Protein AF-A0A257VZT0-F1 (afdb_monomer)

Radius of gyration: 29.91 Å; Cα contacts (8 Å, |Δi|>4): 267; chains: 1; bounding box: 75×97×71 Å

Mean predicted aligned error: 13.18 Å

Foldseek 3Di:
DDDDDPPVVVVVVVVVVVVVVVVVVPPPDDDDDDDDDDDDDDDDPCDFAACVLQADLDDPPCLALVLCPLLDDVCNVLSVQLNVLSRCLSVPRDHLVSNVVSLVSNVVSLVVLVVLLPDPVCPVCNVSSCSNNQVSLLVSLLRVLRSCLLPDPLLVLLVVQLVVLLVQLVVLLVVQVVVLVPDVCSVVCCVQLLVVQLVVVVVVDCPDPSNLVSLCSSLVSLVCLVVDPDPVSSVVSPPPSNVSNNVSSVSSNVSSVLSPDDADSVQLSVLSSQLNVLVSVCVVPVDPVSVVSNVVSLCSNLSRTSNSSVSNVVSCCVRPVPPPDPPPCDPVNVCVVVVPPPPDDDDPPPPPPDDD

Solvent-accessible surface area (backbone atoms only — not comparable to full-atom values): 20416 Å² total; per-residue (Å²): 145,87,88,88,76,71,69,67,61,58,56,57,56,52,56,56,55,56,55,57,59,52,58,69,69,67,76,77,82,87,84,90,88,81,91,81,81,90,77,94,69,87,79,67,100,69,68,72,49,55,62,62,84,35,56,64,89,61,76,55,72,71,62,34,61,77,56,45,59,82,63,41,78,93,37,44,69,59,38,52,55,44,28,50,32,46,52,49,37,60,62,46,78,57,55,48,69,60,40,49,56,30,45,51,53,39,50,53,50,51,50,53,50,59,53,47,69,73,35,78,90,40,60,91,50,39,68,56,51,48,65,40,47,52,66,49,51,47,52,51,40,45,51,52,19,49,47,49,53,73,68,49,56,43,66,61,39,31,53,51,51,42,50,54,29,47,52,43,31,53,51,26,49,51,50,30,53,58,56,25,73,76,35,94,73,32,67,69,50,37,68,73,39,39,44,62,58,30,53,55,31,45,72,75,39,73,87,41,72,66,23,53,48,29,48,50,52,26,40,54,48,59,66,45,39,84,74,51,88,50,67,68,61,30,54,59,59,60,34,68,44,53,48,46,29,41,50,26,46,53,50,29,56,51,42,50,57,56,58,69,52,82,75,46,66,69,57,29,49,53,28,47,21,52,24,45,52,22,46,53,48,21,73,76,64,72,38,72,68,32,50,50,46,27,52,51,25,48,53,56,23,33,76,40,31,45,59,43,36,48,57,42,49,52,36,37,41,76,66,68,50,65,79,74,74,76,80,76,74,49,70,69,58,52,51,63,69,60,64,70,70,77,80,79,86,71,84,85,78,80,79,78,86,80,82,136

Sequence (356 aa):
MIECQADGAALQRKRLRRQKRWLKRLAISSVLLGLGMGGWAFGDANAPQGLKGILPAEVPATLTANAFEPLGETWKEWSATAAEAIAAFYKADGDVAAQKAALDKVKIKLGVLNTAIGDSQYSMILEELLAIRGPLARRVAVADAALTTLETDSAAARAAAVKASGDGVSAAFGALKTDLEGVPGGAAWLPYIYADELATAWSTSWDNDATIAALKATHGRLMTRDTLTDAEQKSFLSRPAFVSLSSAIEAYLTTLEMAKKPVDMAQTRAALTELVEALEAYEAYNSSLDSGKARAAMKKLSEVAPDSGAAIMQALNEHYFNLNLRLVASETFLNRLLGDCRVEQGQVCDFILGAQ

Structure (mmCIF, N/CA/C/O backbone):
data_AF-A0A257VZT0-F1
#
_entry.id   AF-A0A257VZT0-F1
#
loop_
_atom_site.group_PDB
_atom_site.id
_atom_site.type_symbol
_atom_site.label_atom_id
_atom_site.label_alt_id
_atom_site.label_comp_id
_atom_site.label_asym_id
_atom_site.label_entity_id
_atom_site.label_seq_id
_atom_site.pdbx_PDB_ins_code
_atom_site.Cartn_x
_atom_site.Cartn_y
_atom_site.Cartn_z
_atom_site.occupancy
_atom_site.B_iso_or_equiv
_atom_site.auth_seq_id
_atom_site.auth_comp_id
_atom_site.auth_asym_id
_atom_site.auth_atom_id
_atom_site.pdbx_PDB_model_num
ATOM 1 N N . MET A 1 1 ? 31.896 -46.908 -24.492 1.00 42.31 1 MET A N 1
ATOM 2 C CA . MET A 1 1 ? 30.789 -45.947 -24.674 1.00 42.31 1 MET A CA 1
ATOM 3 C C . MET A 1 1 ? 30.464 -45.325 -23.312 1.00 42.31 1 MET A C 1
ATOM 5 O O . MET A 1 1 ? 29.454 -45.655 -22.718 1.00 42.31 1 MET A O 1
ATOM 9 N N . ILE A 1 2 ? 31.379 -44.508 -22.775 1.00 42.62 2 ILE A N 1
ATOM 10 C CA . ILE A 1 2 ? 31.198 -43.685 -21.564 1.00 42.62 2 ILE A CA 1
ATOM 11 C C . ILE A 1 2 ? 32.104 -42.466 -21.761 1.00 42.62 2 ILE A C 1
ATOM 13 O O . ILE A 1 2 ? 33.283 -42.534 -21.450 1.00 42.62 2 ILE A O 1
ATOM 17 N N . GLU A 1 3 ? 31.580 -41.396 -22.355 1.00 41.34 3 GLU A N 1
ATOM 18 C CA . GLU A 1 3 ? 32.213 -40.069 -22.363 1.00 41.34 3 GLU A CA 1
ATOM 19 C C . GLU A 1 3 ? 31.198 -39.052 -22.903 1.00 41.34 3 GLU A C 1
ATOM 21 O O . GLU A 1 3 ? 31.085 -38.878 -24.109 1.00 41.34 3 GLU A O 1
ATOM 26 N N . CYS A 1 4 ? 30.382 -38.446 -22.025 1.00 43.25 4 CYS A N 1
ATOM 27 C CA . CYS A 1 4 ? 29.645 -37.206 -22.333 1.00 43.25 4 CYS A CA 1
ATOM 28 C C . CYS A 1 4 ? 29.006 -36.557 -21.081 1.00 43.25 4 CYS A C 1
ATOM 30 O O . CYS A 1 4 ? 27.813 -36.272 -21.057 1.00 43.25 4 CYS A O 1
ATOM 32 N N . GLN A 1 5 ? 29.769 -36.343 -20.001 1.00 45.22 5 GLN A N 1
ATOM 33 C CA . GLN A 1 5 ? 29.281 -35.600 -18.817 1.00 45.22 5 GLN A CA 1
ATOM 34 C C . GLN A 1 5 ? 30.251 -34.525 -18.285 1.00 45.22 5 GLN A C 1
ATOM 36 O O . GLN A 1 5 ? 29.987 -33.912 -17.253 1.00 45.22 5 GLN A O 1
ATOM 41 N N . ALA A 1 6 ? 31.353 -34.235 -18.985 1.00 46.34 6 ALA A N 1
ATOM 42 C CA . ALA A 1 6 ? 32.374 -33.308 -18.484 1.00 46.34 6 ALA A CA 1
ATOM 43 C C . ALA A 1 6 ? 32.091 -31.812 -18.768 1.00 46.34 6 ALA A C 1
ATOM 45 O O . ALA A 1 6 ? 32.576 -30.952 -18.030 1.00 46.34 6 ALA A O 1
ATOM 46 N N . ASP A 1 7 ? 31.265 -31.474 -19.766 1.00 47.03 7 ASP A N 1
ATOM 47 C CA . ASP A 1 7 ? 31.156 -30.083 -20.246 1.00 47.03 7 ASP A CA 1
ATOM 48 C C . ASP A 1 7 ? 30.185 -29.187 -19.455 1.00 47.03 7 ASP A C 1
ATOM 50 O O . ASP A 1 7 ? 30.351 -27.963 -19.414 1.00 47.03 7 ASP A O 1
ATOM 54 N N . GLY A 1 8 ? 29.230 -29.763 -18.716 1.00 43.59 8 GLY A N 1
ATOM 55 C CA . GLY A 1 8 ? 28.284 -28.989 -17.896 1.00 43.59 8 GLY A CA 1
ATOM 56 C C . GLY A 1 8 ? 28.938 -28.299 -16.688 1.00 43.59 8 GLY A C 1
ATOM 57 O O . GLY A 1 8 ? 28.601 -27.165 -16.331 1.00 43.59 8 GLY A O 1
ATOM 58 N N . ALA A 1 9 ? 29.946 -28.939 -16.088 1.00 47.75 9 ALA A N 1
ATOM 59 C CA . ALA A 1 9 ? 30.628 -28.418 -14.902 1.00 47.75 9 ALA A CA 1
ATOM 60 C C . ALA A 1 9 ? 31.557 -27.229 -15.219 1.00 47.75 9 ALA A C 1
ATOM 62 O O . ALA A 1 9 ? 31.795 -26.368 -14.363 1.00 47.75 9 ALA A O 1
ATOM 63 N N . ALA A 1 10 ? 32.072 -27.141 -16.449 1.00 47.06 10 ALA A N 1
ATOM 64 C CA . ALA A 1 10 ? 32.967 -26.066 -16.874 1.00 47.06 10 ALA A CA 1
ATOM 65 C C . ALA A 1 10 ? 32.223 -24.734 -17.100 1.00 47.06 10 ALA A C 1
ATOM 67 O O . ALA A 1 10 ? 32.754 -23.663 -16.778 1.00 47.06 10 ALA A O 1
ATOM 68 N N . LEU A 1 11 ? 30.975 -24.788 -17.577 1.00 50.59 11 LEU A N 1
ATOM 69 C CA . LEU A 1 11 ? 30.130 -23.608 -17.800 1.00 50.59 11 LEU A CA 1
ATOM 70 C C . LEU A 1 11 ? 29.620 -22.996 -16.484 1.00 50.59 11 LEU A C 1
ATOM 72 O O . LEU A 1 11 ? 29.689 -21.774 -16.309 1.00 50.59 11 LEU A O 1
ATOM 76 N N . GLN A 1 12 ? 29.233 -23.819 -15.502 1.00 49.12 12 GLN A N 1
ATOM 77 C CA . GLN A 1 12 ? 28.841 -23.321 -14.174 1.00 49.12 12 GLN A CA 1
ATOM 78 C C . GLN A 1 12 ? 30.002 -22.649 -13.420 1.00 49.12 12 GLN A C 1
ATOM 80 O O . GLN A 1 12 ? 29.821 -21.602 -12.790 1.00 49.12 12 GLN A O 1
ATOM 85 N N . ARG A 1 13 ? 31.233 -23.167 -13.550 1.00 51.88 13 ARG A N 1
ATOM 86 C CA . ARG A 1 13 ? 32.425 -22.556 -12.929 1.00 51.88 13 ARG A CA 1
ATOM 87 C C . ARG A 1 13 ? 32.782 -21.190 -13.531 1.00 51.88 13 ARG A C 1
ATOM 89 O O . ARG A 1 13 ? 33.331 -20.344 -12.820 1.00 51.88 13 ARG A O 1
ATOM 96 N N . LYS A 1 14 ? 32.458 -20.933 -14.806 1.00 51.00 14 LYS A N 1
ATOM 97 C CA . LYS A 1 14 ? 32.671 -19.618 -15.444 1.00 51.00 14 LYS A CA 1
ATOM 98 C C . LYS A 1 14 ? 31.660 -18.564 -14.965 1.00 51.00 14 LYS A C 1
ATOM 100 O O . LYS A 1 14 ? 32.080 -17.433 -14.706 1.00 51.00 14 LYS A O 1
ATOM 105 N N . ARG A 1 15 ? 30.384 -18.925 -14.747 1.00 53.31 15 ARG A N 1
ATOM 106 C CA . ARG A 1 15 ? 29.365 -18.015 -14.165 1.00 53.31 15 ARG A CA 1
ATOM 107 C C . ARG A 1 15 ? 29.731 -17.570 -12.740 1.00 53.31 15 ARG A C 1
ATOM 109 O O . ARG A 1 15 ? 29.746 -16.372 -12.462 1.00 53.31 15 ARG A O 1
ATOM 116 N N . LEU A 1 16 ? 30.176 -18.495 -11.885 1.00 52.75 16 LEU A N 1
ATOM 117 C CA . LEU A 1 16 ? 30.578 -18.188 -10.500 1.00 52.75 16 LEU A CA 1
ATOM 118 C C . LEU A 1 16 ? 31.829 -17.290 -10.399 1.00 52.75 16 LEU A C 1
ATOM 120 O O . LEU A 1 16 ? 31.968 -16.497 -9.465 1.00 52.75 16 LEU A O 1
ATOM 124 N N . ARG A 1 17 ? 32.747 -17.364 -11.374 1.00 48.72 17 ARG A N 1
ATOM 125 C CA . ARG A 1 17 ? 33.953 -16.514 -11.406 1.00 48.72 17 ARG A CA 1
ATOM 126 C C . ARG A 1 17 ? 33.675 -15.075 -11.862 1.00 48.72 17 ARG A C 1
ATOM 128 O O . ARG A 1 17 ? 34.417 -14.183 -11.450 1.00 48.72 17 ARG A O 1
ATOM 135 N N . ARG A 1 18 ? 32.620 -14.825 -12.654 1.00 52.28 18 ARG A N 1
ATOM 136 C CA . ARG A 1 18 ? 32.186 -13.459 -13.020 1.00 52.28 18 ARG A CA 1
ATOM 137 C C . ARG A 1 18 ? 31.487 -12.749 -11.851 1.00 52.28 18 ARG A C 1
ATOM 139 O O . ARG A 1 18 ? 31.841 -11.607 -11.575 1.00 52.28 18 ARG A O 1
ATOM 146 N N . GLN A 1 19 ? 30.633 -13.438 -11.086 1.00 53.50 19 GLN A N 1
ATOM 147 C CA . GLN A 1 19 ? 29.992 -12.872 -9.882 1.00 53.50 19 GLN A CA 1
ATOM 148 C C . GLN A 1 19 ? 30.999 -12.482 -8.783 1.00 53.50 19 GLN A C 1
ATOM 150 O O . GLN A 1 19 ? 30.898 -11.407 -8.194 1.00 53.50 19 GLN A O 1
ATOM 155 N N . LYS A 1 20 ? 32.049 -13.287 -8.556 1.00 46.00 20 LYS A N 1
ATOM 156 C CA . LYS A 1 20 ? 33.090 -12.967 -7.555 1.00 46.00 20 LYS A CA 1
ATOM 157 C C . LYS A 1 20 ? 33.968 -11.756 -7.899 1.00 46.00 20 LYS A C 1
ATOM 159 O O . LYS A 1 20 ? 34.573 -11.187 -6.993 1.00 46.00 20 LYS A O 1
ATOM 164 N N . ARG A 1 21 ? 34.066 -11.348 -9.172 1.00 48.53 21 ARG A N 1
ATOM 165 C CA . ARG A 1 21 ? 34.805 -10.126 -9.556 1.00 48.53 21 ARG A CA 1
ATOM 166 C C . ARG A 1 21 ? 33.992 -8.851 -9.308 1.00 48.53 21 ARG A C 1
ATOM 168 O O . ARG A 1 21 ? 34.598 -7.814 -9.064 1.00 48.53 21 ARG A O 1
ATOM 175 N N . TRP A 1 22 ? 32.662 -8.947 -9.297 1.00 48.38 22 TRP A N 1
ATOM 176 C CA . TRP A 1 22 ? 31.764 -7.839 -8.952 1.00 48.38 22 TRP A CA 1
ATOM 177 C C . TRP A 1 22 ? 31.730 -7.583 -7.434 1.00 48.38 22 TRP A C 1
ATOM 179 O O . TRP A 1 22 ? 31.870 -6.446 -6.995 1.00 48.38 22 TRP A O 1
ATOM 189 N N . LEU A 1 23 ? 31.736 -8.650 -6.623 1.00 45.88 23 LEU A N 1
ATOM 190 C CA . LEU A 1 23 ? 31.821 -8.575 -5.152 1.00 45.88 23 LEU A CA 1
ATOM 191 C C . LEU A 1 23 ? 33.086 -7.873 -4.620 1.00 45.88 23 LEU A C 1
ATOM 193 O O . LEU A 1 23 ? 33.062 -7.308 -3.534 1.00 45.88 23 LEU A O 1
ATOM 197 N N . LYS A 1 24 ? 34.192 -7.865 -5.377 1.00 40.03 24 LYS A N 1
ATOM 198 C CA . LYS A 1 24 ? 35.422 -7.152 -4.980 1.00 40.03 24 LYS A CA 1
ATOM 199 C C . LYS A 1 24 ? 35.424 -5.661 -5.333 1.00 40.03 24 LYS A C 1
ATOM 201 O O . LYS A 1 24 ? 36.319 -4.959 -4.879 1.00 40.03 24 LYS A O 1
ATOM 206 N N . ARG A 1 25 ? 34.466 -5.180 -6.133 1.00 43.53 25 ARG A N 1
ATOM 207 C CA . ARG A 1 25 ? 34.371 -3.762 -6.524 1.00 43.53 25 ARG A CA 1
ATOM 208 C C . ARG A 1 25 ? 33.306 -2.978 -5.752 1.00 43.53 25 ARG A C 1
ATOM 210 O O . ARG A 1 25 ? 33.386 -1.762 -5.741 1.00 43.53 25 ARG A O 1
ATOM 217 N N . LEU A 1 26 ? 32.395 -3.653 -5.045 1.00 44.84 26 LEU A N 1
ATOM 218 C CA . LEU A 1 26 ? 31.405 -3.010 -4.166 1.00 44.84 26 LEU A CA 1
ATOM 219 C C . LEU A 1 26 ? 31.765 -3.024 -2.670 1.00 44.84 26 LEU A C 1
ATOM 221 O O . LEU A 1 26 ? 31.130 -2.335 -1.887 1.00 44.84 26 LEU A O 1
ATOM 225 N N . ALA A 1 27 ? 32.802 -3.759 -2.256 1.00 37.44 27 ALA A N 1
ATOM 226 C CA . ALA A 1 27 ? 33.192 -3.867 -0.844 1.00 37.44 27 ALA A CA 1
ATOM 227 C C . ALA A 1 27 ? 34.200 -2.793 -0.366 1.00 37.44 27 ALA A C 1
ATOM 229 O O . ALA A 1 27 ? 34.752 -2.916 0.723 1.00 37.44 27 ALA A O 1
ATOM 230 N N . ILE A 1 28 ? 34.464 -1.748 -1.160 1.00 37.31 28 ILE A N 1
ATOM 231 C CA . ILE A 1 28 ? 35.349 -0.629 -0.790 1.00 37.31 28 ILE A CA 1
ATOM 232 C C . ILE A 1 28 ? 34.635 0.687 -1.120 1.00 37.31 28 ILE A C 1
ATOM 234 O O . ILE A 1 28 ? 35.004 1.351 -2.079 1.00 37.31 28 ILE A O 1
ATOM 238 N N . SER A 1 29 ? 33.565 1.026 -0.394 1.00 35.06 29 SER A N 1
ATOM 239 C CA . SER A 1 29 ? 32.994 2.391 -0.296 1.00 35.06 29 SER A CA 1
ATOM 240 C C . SER A 1 29 ? 31.915 2.461 0.795 1.00 35.06 29 SER A C 1
ATOM 242 O O . SER A 1 29 ? 30.801 2.908 0.557 1.00 35.06 29 SER A O 1
ATOM 244 N N . SER A 1 30 ? 32.199 1.971 2.003 1.00 38.69 30 SER A N 1
ATOM 245 C CA . SER A 1 30 ? 31.233 2.074 3.107 1.00 38.69 30 SER A CA 1
ATOM 246 C C . SER A 1 30 ? 31.899 2.044 4.480 1.00 38.69 30 SER A C 1
ATOM 248 O O . SER A 1 30 ? 31.605 1.162 5.277 1.00 38.69 30 SER A O 1
ATOM 250 N N . VAL A 1 31 ? 32.805 2.988 4.755 1.00 38.22 31 VAL A N 1
ATOM 251 C CA . VAL A 1 31 ? 33.215 3.374 6.119 1.00 38.22 31 VAL A CA 1
ATOM 252 C C . VAL A 1 31 ? 33.656 4.850 6.092 1.00 38.22 31 VAL A C 1
ATOM 254 O O . VAL A 1 31 ? 34.529 5.195 5.304 1.00 38.22 31 VAL A O 1
ATOM 257 N N . LEU A 1 32 ? 33.072 5.658 6.995 1.00 33.94 32 LEU A N 1
ATOM 258 C CA . LEU A 1 32 ? 33.336 7.073 7.354 1.00 33.94 32 LEU A CA 1
ATOM 259 C C . LEU A 1 32 ? 32.535 8.170 6.627 1.00 33.94 32 LEU A C 1
ATOM 261 O O . LEU A 1 32 ? 33.004 8.764 5.665 1.00 33.94 32 LEU A O 1
ATOM 265 N N . LEU A 1 33 ? 31.392 8.546 7.216 1.00 35.31 33 LEU A N 1
ATOM 266 C CA . LEU A 1 33 ? 31.230 9.857 7.870 1.00 35.31 33 LEU A CA 1
ATOM 267 C C . LEU A 1 33 ? 29.922 9.882 8.674 1.00 35.31 33 LEU A C 1
ATOM 269 O O . LEU A 1 33 ? 28.830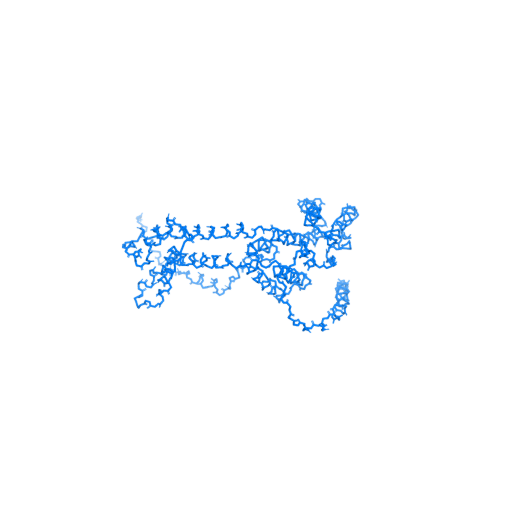 10.029 8.136 1.00 35.31 33 LEU A O 1
ATOM 273 N N . GLY A 1 34 ? 30.061 9.712 9.987 1.00 34.72 34 GLY A N 1
ATOM 274 C CA . GLY A 1 34 ? 29.071 10.156 10.959 1.00 34.72 34 GLY A CA 1
ATOM 275 C C . GLY A 1 34 ? 29.492 11.499 11.560 1.00 34.72 34 GLY A C 1
ATOM 276 O O . GLY A 1 34 ? 30.679 11.817 11.580 1.00 34.72 34 GLY A O 1
ATOM 277 N N . LEU A 1 35 ? 28.497 12.191 12.125 1.00 42.47 35 LEU A N 1
ATOM 278 C CA . LEU A 1 35 ? 28.571 13.338 13.043 1.00 42.47 35 LEU A CA 1
ATOM 279 C C . LEU A 1 35 ? 28.739 14.734 12.414 1.00 42.47 35 LEU A C 1
ATOM 281 O O . LEU A 1 35 ? 29.833 15.274 12.306 1.00 42.47 35 LEU A O 1
ATOM 285 N N . GLY A 1 36 ? 27.592 15.369 12.155 1.00 33.31 36 GLY A N 1
ATOM 286 C CA . GLY A 1 36 ? 27.420 16.821 12.167 1.00 33.31 36 GLY A CA 1
ATOM 287 C C . GLY A 1 36 ? 26.113 17.156 12.888 1.00 33.31 36 GLY A C 1
ATOM 288 O O . GLY A 1 36 ? 25.037 16.808 12.412 1.00 33.31 36 GLY A O 1
ATOM 289 N N . MET A 1 37 ? 26.218 17.745 14.078 1.00 43.09 37 MET A N 1
ATOM 290 C CA . MET A 1 37 ? 25.095 18.194 14.903 1.00 43.09 37 MET A CA 1
ATOM 291 C C . MET A 1 37 ? 24.385 19.413 14.294 1.00 43.09 37 MET A C 1
ATOM 293 O O . MET A 1 37 ? 25.038 20.274 13.719 1.00 43.09 37 MET A O 1
ATOM 297 N N . GLY A 1 38 ? 23.086 19.533 14.583 1.00 39.19 38 GLY A N 1
ATOM 298 C CA . GLY A 1 38 ? 22.469 20.786 15.030 1.00 39.19 38 GLY A CA 1
ATOM 299 C C . GLY A 1 38 ? 22.333 21.923 14.016 1.00 39.19 38 GLY A C 1
ATOM 300 O O . GLY A 1 38 ? 23.213 22.765 13.887 1.00 39.19 38 GLY A O 1
ATOM 301 N N . GLY A 1 39 ? 21.142 22.038 13.435 1.00 30.92 39 GLY A N 1
ATOM 302 C CA . GLY A 1 39 ? 20.676 23.252 12.777 1.00 30.92 39 GLY A CA 1
ATOM 303 C C . GLY A 1 39 ? 19.176 23.166 12.543 1.00 30.92 39 GLY A C 1
ATOM 304 O O . GLY A 1 39 ? 18.731 22.512 11.609 1.00 30.92 39 GLY A O 1
ATOM 305 N N . TRP A 1 40 ? 18.394 23.792 13.421 1.00 54.22 40 TRP A N 1
ATOM 306 C CA . TRP A 1 40 ? 16.990 24.084 13.161 1.00 54.22 40 TRP A CA 1
ATOM 307 C C . TRP A 1 40 ? 16.909 24.965 11.913 1.00 54.22 40 TRP A C 1
ATOM 309 O O . TRP A 1 40 ? 17.406 26.088 11.929 1.00 54.22 40 TRP A O 1
ATOM 319 N N . ALA A 1 41 ? 16.272 24.473 10.856 1.00 35.44 41 ALA A N 1
ATOM 320 C CA . ALA A 1 41 ? 15.823 25.294 9.742 1.00 35.44 41 ALA A CA 1
ATOM 321 C C . ALA A 1 41 ? 14.346 24.981 9.499 1.00 35.44 41 ALA A C 1
ATOM 323 O O . ALA A 1 41 ? 13.978 24.051 8.787 1.00 35.44 41 ALA A O 1
ATOM 324 N N . PHE A 1 42 ? 13.488 25.756 10.164 1.00 42.91 42 PHE A N 1
ATOM 325 C CA . PHE A 1 42 ? 12.137 25.982 9.678 1.00 42.91 42 PHE A CA 1
ATOM 326 C C . PHE A 1 42 ? 12.247 26.672 8.316 1.00 42.91 42 PHE A C 1
ATOM 328 O O . PHE A 1 42 ? 12.811 27.759 8.227 1.00 42.91 42 PHE A O 1
ATOM 335 N N . GLY A 1 43 ? 11.679 26.042 7.290 1.00 42.97 43 GLY A N 1
ATOM 336 C CA . GLY A 1 43 ? 11.486 26.625 5.968 1.00 42.97 43 GLY A CA 1
ATOM 337 C C . GLY A 1 43 ? 12.671 26.434 5.031 1.00 42.97 43 GLY A C 1
ATOM 338 O O . GLY A 1 43 ? 13.581 27.251 5.011 1.00 42.97 43 GLY A O 1
ATOM 339 N N . ASP A 1 44 ? 12.585 25.425 4.165 1.00 37.91 44 ASP A N 1
ATOM 340 C CA . ASP A 1 44 ? 13.262 25.501 2.877 1.00 37.91 44 ASP A CA 1
ATOM 341 C C . ASP A 1 44 ? 12.223 25.390 1.766 1.00 37.91 44 ASP A C 1
ATOM 343 O O . ASP A 1 44 ? 11.675 24.328 1.472 1.00 37.91 44 ASP A O 1
ATOM 347 N N . ALA A 1 45 ? 11.968 26.532 1.132 1.00 40.62 45 ALA A N 1
ATOM 348 C CA . ALA A 1 45 ? 11.159 26.683 -0.072 1.00 40.62 45 ALA A CA 1
ATOM 349 C C . ALA A 1 45 ? 11.790 26.006 -1.314 1.00 40.62 45 ALA A C 1
ATOM 351 O O . ALA A 1 45 ? 11.363 26.264 -2.432 1.00 40.62 45 ALA A O 1
ATOM 352 N N . ASN A 1 46 ? 12.797 25.143 -1.124 1.00 49.34 46 ASN A N 1
ATOM 353 C CA . ASN A 1 46 ? 13.576 24.477 -2.167 1.00 49.34 46 ASN A CA 1
ATOM 354 C C . ASN A 1 46 ? 13.828 22.988 -1.857 1.00 49.34 46 ASN A C 1
ATOM 356 O O . ASN A 1 46 ? 14.860 22.441 -2.251 1.00 49.34 46 ASN A O 1
ATOM 360 N N . ALA A 1 47 ? 12.917 22.302 -1.153 1.00 54.09 47 ALA A N 1
ATOM 361 C CA . ALA A 1 47 ? 12.982 20.841 -1.102 1.00 54.09 47 ALA A CA 1
ATOM 362 C C . ALA A 1 47 ? 12.999 20.298 -2.549 1.00 54.09 47 ALA A C 1
ATOM 364 O O . ALA A 1 47 ? 12.158 20.714 -3.353 1.00 54.09 47 ALA A O 1
ATOM 365 N N . PRO A 1 48 ? 13.955 19.420 -2.921 1.00 59.41 48 PRO A N 1
ATOM 366 C CA . PRO A 1 48 ? 14.052 18.922 -4.286 1.00 59.41 48 PRO A CA 1
ATOM 367 C C . PRO A 1 48 ? 12.717 18.301 -4.698 1.00 59.41 48 PRO A C 1
ATOM 369 O O . PRO A 1 48 ? 12.167 17.468 -3.980 1.00 59.41 48 PRO A O 1
ATOM 372 N N . GLN A 1 49 ? 12.173 18.740 -5.829 1.00 77.25 49 GLN A N 1
ATOM 373 C CA . GLN A 1 49 ? 10.886 18.256 -6.318 1.00 77.25 49 GLN A CA 1
ATOM 374 C C . GLN A 1 49 ? 11.036 16.841 -6.903 1.00 77.25 49 GLN A C 1
ATOM 376 O O . GLN A 1 49 ? 12.055 16.495 -7.507 1.00 77.25 49 GLN A O 1
ATOM 381 N N . GLY A 1 50 ? 10.030 15.993 -6.669 1.00 86.38 50 GLY A N 1
ATOM 382 C CA . GLY A 1 50 ? 9.951 14.648 -7.248 1.00 86.38 50 GLY A CA 1
ATOM 383 C C . GLY A 1 50 ? 11.017 13.653 -6.760 1.00 86.38 50 GLY A C 1
ATOM 384 O O . GLY A 1 50 ? 11.483 13.725 -5.628 1.00 86.38 50 GLY A O 1
ATOM 385 N N . LEU A 1 51 ? 11.418 12.697 -7.595 1.00 90.44 51 LEU A N 1
ATOM 386 C CA . LEU A 1 51 ? 12.261 11.542 -7.244 1.00 90.44 51 LEU A CA 1
ATOM 387 C C . LEU A 1 51 ? 13.766 11.830 -7.127 1.00 90.44 51 LEU A C 1
ATOM 389 O O . LEU A 1 51 ? 14.559 10.912 -6.895 1.00 90.44 51 LEU A O 1
ATOM 393 N N . LYS A 1 52 ? 14.193 13.088 -7.274 1.00 87.88 52 LYS A N 1
ATOM 394 C CA . LYS A 1 52 ? 15.615 13.443 -7.236 1.00 87.88 52 LYS A CA 1
ATOM 395 C C . LYS A 1 52 ? 16.237 13.112 -5.872 1.00 87.88 52 LYS A C 1
ATOM 397 O O . LYS A 1 52 ? 15.813 13.646 -4.849 1.00 87.88 52 LYS A O 1
ATOM 402 N N . GLY A 1 53 ? 17.254 12.250 -5.860 1.00 87.62 53 GLY A N 1
ATOM 403 C CA . GLY A 1 53 ? 17.897 11.767 -4.629 1.00 87.62 53 GLY A CA 1
ATOM 404 C C . GLY A 1 53 ? 17.118 10.676 -3.877 1.00 87.62 53 GLY A C 1
ATOM 405 O O . GLY A 1 53 ? 17.534 10.280 -2.793 1.00 87.62 53 GLY A O 1
ATOM 406 N N . ILE A 1 54 ? 16.000 10.198 -4.436 1.00 92.44 54 ILE A N 1
ATOM 407 C CA . ILE A 1 54 ? 15.273 9.016 -3.948 1.00 92.44 54 ILE A CA 1
ATOM 408 C C . ILE A 1 54 ? 15.669 7.787 -4.766 1.00 92.44 54 ILE A C 1
ATOM 410 O O . ILE A 1 54 ? 15.934 6.729 -4.204 1.00 92.44 54 ILE A O 1
ATOM 414 N N . LEU A 1 55 ? 15.729 7.923 -6.095 1.00 92.19 55 LEU A N 1
ATOM 415 C CA . LEU A 1 55 ? 16.200 6.847 -6.964 1.00 92.19 55 LEU A CA 1
ATOM 416 C C . LEU A 1 55 ? 17.733 6.730 -6.947 1.00 92.19 55 LEU A C 1
ATOM 418 O O . LEU A 1 55 ? 18.422 7.741 -6.776 1.00 92.19 55 LEU A O 1
ATOM 422 N N . PRO A 1 56 ? 18.280 5.523 -7.198 1.00 91.62 56 PRO A N 1
ATOM 423 C CA . PRO A 1 56 ? 19.706 5.341 -7.439 1.00 91.62 56 PRO A CA 1
ATOM 424 C C . PRO A 1 56 ? 20.208 6.244 -8.570 1.00 91.62 56 PRO A C 1
ATOM 426 O O . PRO A 1 56 ? 19.533 6.418 -9.582 1.00 91.62 56 PRO A O 1
ATOM 429 N N . ALA A 1 57 ? 21.426 6.772 -8.426 1.00 89.81 57 ALA A N 1
ATOM 430 C CA . ALA A 1 57 ? 22.037 7.642 -9.435 1.00 89.81 57 ALA A CA 1
ATOM 431 C C . ALA A 1 57 ? 22.339 6.921 -10.764 1.00 89.81 57 ALA A C 1
ATOM 433 O O . ALA A 1 57 ? 22.437 7.555 -11.814 1.00 89.81 57 ALA A O 1
ATOM 434 N N . GLU A 1 58 ? 22.499 5.598 -10.724 1.00 91.19 58 GLU A N 1
ATOM 435 C CA . GLU A 1 58 ? 22.776 4.768 -11.892 1.00 91.19 58 GLU A CA 1
ATOM 436 C C . GLU A 1 58 ? 21.603 3.836 -12.194 1.00 91.19 58 GLU A C 1
ATOM 438 O O . GLU A 1 58 ? 20.925 3.341 -11.293 1.00 91.19 58 GLU A O 1
ATOM 443 N N . VAL A 1 59 ? 21.401 3.549 -13.483 1.00 93.50 59 VAL A N 1
ATOM 444 C CA . VAL A 1 59 ? 20.430 2.541 -13.917 1.00 93.50 59 VAL A CA 1
ATOM 445 C C . VAL A 1 59 ? 20.887 1.167 -13.408 1.00 93.50 59 VAL A C 1
ATOM 447 O O . VAL A 1 59 ? 22.022 0.767 -13.694 1.00 93.50 59 VAL A O 1
ATOM 450 N N . PRO A 1 60 ? 20.028 0.406 -12.706 1.00 93.44 60 PRO A N 1
ATOM 451 C CA . PRO A 1 60 ? 20.357 -0.935 -12.239 1.00 93.44 60 PRO A CA 1
ATOM 452 C C . PRO A 1 60 ? 20.830 -1.837 -13.381 1.00 93.44 60 PRO A C 1
ATOM 454 O O . PRO A 1 60 ? 20.276 -1.806 -14.479 1.00 93.44 60 PRO A O 1
ATOM 457 N N . ALA A 1 61 ? 21.824 -2.692 -13.120 1.00 91.69 61 ALA A N 1
ATOM 458 C CA . ALA A 1 61 ? 22.451 -3.534 -14.146 1.00 91.69 61 ALA A CA 1
ATOM 459 C C . ALA A 1 61 ? 21.446 -4.400 -14.932 1.00 91.69 61 ALA A C 1
ATOM 461 O O . ALA A 1 61 ? 21.644 -4.643 -16.123 1.00 91.69 61 ALA A O 1
ATOM 462 N N . THR A 1 62 ? 20.353 -4.811 -14.282 1.00 91.75 62 THR A N 1
ATOM 463 C CA . THR A 1 62 ? 19.242 -5.586 -14.857 1.00 91.75 62 THR A CA 1
ATOM 464 C C . THR A 1 62 ? 18.400 -4.818 -15.879 1.00 91.75 62 THR A C 1
ATOM 466 O O . THR A 1 62 ? 17.613 -5.441 -16.580 1.00 91.75 62 THR A O 1
ATOM 469 N N . LEU A 1 63 ? 18.560 -3.496 -15.975 1.00 93.69 63 LEU A N 1
ATOM 470 C CA . LEU A 1 63 ? 17.811 -2.599 -16.862 1.00 93.69 63 LEU A CA 1
ATOM 471 C C . LEU A 1 63 ? 18.724 -1.752 -17.768 1.00 93.69 63 LEU A C 1
ATOM 473 O O . LEU A 1 63 ? 18.279 -0.785 -18.383 1.00 93.69 63 LEU A O 1
ATOM 477 N N . THR A 1 64 ? 20.011 -2.094 -17.851 1.00 93.69 64 THR A N 1
ATOM 478 C CA . THR A 1 64 ? 20.955 -1.453 -18.784 1.00 93.69 64 THR A CA 1
ATOM 479 C C . THR A 1 64 ? 20.788 -1.991 -20.203 1.00 93.69 64 THR A C 1
ATOM 481 O O . THR A 1 64 ? 20.246 -3.075 -20.383 1.00 93.69 64 THR A O 1
ATOM 484 N N . ALA A 1 65 ? 21.318 -1.289 -21.214 1.00 92.12 65 ALA A N 1
ATOM 485 C CA . ALA A 1 65 ? 21.295 -1.739 -22.615 1.00 92.12 65 ALA A CA 1
ATOM 486 C C . ALA A 1 65 ? 21.755 -3.205 -22.787 1.00 92.12 65 ALA A C 1
ATOM 488 O O . ALA A 1 65 ? 21.132 -3.972 -23.516 1.00 92.12 65 ALA A O 1
ATOM 489 N N . ASN A 1 66 ? 22.775 -3.622 -22.029 1.00 93.00 66 ASN A N 1
ATOM 490 C CA . ASN A 1 66 ? 23.314 -4.984 -22.063 1.00 93.00 66 ASN A CA 1
ATOM 491 C C . ASN A 1 66 ? 22.310 -6.047 -21.583 1.00 93.00 66 ASN A C 1
ATOM 493 O O . ASN A 1 66 ? 22.396 -7.202 -21.988 1.00 93.00 66 ASN A O 1
ATOM 497 N N . ALA A 1 67 ? 21.365 -5.682 -20.711 1.00 92.50 67 ALA A N 1
ATOM 498 C CA . ALA A 1 67 ? 20.336 -6.601 -20.233 1.00 92.50 67 ALA A CA 1
ATOM 499 C C . ALA A 1 67 ? 19.343 -6.992 -21.339 1.00 92.50 67 ALA A C 1
ATOM 501 O O . ALA A 1 67 ? 18.694 -8.027 -21.229 1.00 92.50 67 ALA A O 1
ATOM 502 N N . PHE A 1 68 ? 19.256 -6.196 -22.410 1.00 94.56 68 PHE A N 1
ATOM 503 C CA . PHE A 1 68 ? 18.346 -6.420 -23.531 1.00 94.56 68 PHE A CA 1
ATOM 504 C C . PHE A 1 68 ? 18.973 -7.193 -24.700 1.00 94.56 68 PHE A C 1
ATOM 506 O O . PHE A 1 68 ? 18.241 -7.648 -25.577 1.00 94.56 68 PHE A O 1
ATOM 513 N N . GLU A 1 69 ? 20.301 -7.371 -24.729 1.00 94.25 69 GLU A N 1
ATOM 514 C CA . GLU A 1 69 ? 21.002 -8.128 -25.784 1.00 94.25 69 GLU A CA 1
ATOM 515 C C . GLU A 1 69 ? 20.420 -9.537 -26.036 1.00 94.25 69 GLU A C 1
ATOM 517 O O . GLU A 1 69 ? 20.307 -9.918 -27.204 1.00 94.25 69 GLU A O 1
ATOM 522 N N . PRO A 1 70 ? 19.999 -10.309 -25.009 1.00 94.38 70 PRO A N 1
ATOM 523 C CA . PRO A 1 70 ? 19.443 -11.649 -25.212 1.00 94.38 70 PRO A CA 1
ATOM 524 C C . PRO A 1 70 ? 18.134 -11.702 -26.013 1.00 94.38 70 PRO A C 1
ATOM 526 O O . PRO A 1 70 ? 17.792 -12.768 -26.512 1.00 94.38 70 PRO A O 1
ATOM 529 N N . LEU A 1 71 ? 17.414 -10.583 -26.177 1.00 93.38 71 LEU A N 1
ATOM 530 C CA . LEU A 1 71 ? 16.153 -10.546 -26.936 1.00 93.38 71 LEU A CA 1
ATOM 531 C C . LEU A 1 71 ? 16.345 -10.730 -28.454 1.00 93.38 71 LEU A C 1
ATOM 533 O O . LEU A 1 71 ? 15.382 -10.989 -29.176 1.00 93.38 71 LEU A O 1
ATOM 537 N N . GLY A 1 72 ? 17.582 -10.611 -28.946 1.00 93.44 72 GLY A N 1
ATOM 538 C CA . GLY A 1 72 ? 17.928 -10.830 -30.350 1.00 93.44 72 GLY A CA 1
ATOM 539 C C . GLY A 1 72 ? 17.614 -9.651 -31.279 1.00 93.44 72 GLY A C 1
ATOM 540 O O . GLY A 1 72 ? 17.121 -8.599 -30.873 1.00 93.44 72 GLY A O 1
ATOM 541 N N . GLU A 1 73 ? 17.932 -9.824 -32.566 1.00 93.75 73 GLU A N 1
ATOM 542 C CA . GLU A 1 73 ? 17.884 -8.745 -33.569 1.00 93.75 73 GLU A CA 1
ATOM 543 C C . GLU A 1 73 ? 16.467 -8.196 -33.807 1.00 93.75 73 GLU A C 1
ATOM 545 O O . GLU A 1 73 ? 16.311 -6.991 -33.983 1.00 93.75 73 GLU A O 1
ATOM 550 N N . THR A 1 74 ? 15.424 -9.030 -33.726 1.00 94.56 74 THR A N 1
ATOM 551 C CA . THR A 1 74 ? 14.021 -8.597 -33.890 1.00 94.56 74 THR A CA 1
ATOM 552 C C . THR A 1 74 ? 13.603 -7.545 -32.859 1.00 94.56 74 THR A C 1
ATOM 554 O O . THR A 1 74 ? 12.752 -6.707 -33.138 1.00 94.56 74 THR A O 1
ATOM 557 N N . TRP A 1 75 ? 14.227 -7.553 -31.680 1.00 96.19 75 TRP A N 1
ATOM 558 C CA . TRP A 1 75 ? 13.925 -6.632 -30.585 1.00 96.19 75 TRP A CA 1
ATOM 559 C C . TRP A 1 75 ? 14.900 -5.462 -30.489 1.00 96.19 75 TRP A C 1
ATOM 561 O O . TRP A 1 75 ? 14.728 -4.600 -29.637 1.00 96.19 75 TRP A O 1
ATOM 571 N N . LYS A 1 76 ? 15.912 -5.384 -31.354 1.00 95.62 76 LYS A N 1
ATOM 572 C CA . LYS A 1 76 ? 17.032 -4.442 -31.223 1.00 95.62 76 LYS A CA 1
ATOM 573 C C . LYS A 1 76 ? 16.617 -2.974 -31.184 1.00 95.62 76 LYS A C 1
ATOM 575 O O . LYS A 1 76 ? 17.084 -2.233 -30.323 1.00 95.62 76 LYS A O 1
ATOM 580 N N . GLU A 1 77 ? 15.728 -2.558 -32.083 1.00 96.56 77 GLU A N 1
ATOM 581 C CA . GLU A 1 77 ? 15.223 -1.179 -32.121 1.00 96.56 77 GLU A CA 1
ATOM 582 C C . GLU A 1 77 ? 14.390 -0.854 -30.872 1.00 96.56 77 GLU A C 1
ATOM 584 O O . GLU A 1 77 ? 14.570 0.186 -30.227 1.00 96.56 77 GLU A O 1
ATOM 589 N N . TRP A 1 78 ? 13.515 -1.781 -30.471 1.00 97.00 78 TRP A N 1
ATOM 590 C CA . TRP A 1 78 ? 12.741 -1.632 -29.244 1.00 97.00 78 TRP A CA 1
ATOM 591 C C . TRP A 1 78 ? 13.658 -1.553 -28.015 1.00 97.00 78 TRP A C 1
ATOM 593 O O . TRP A 1 78 ? 13.486 -0.658 -27.192 1.00 97.00 78 TRP A O 1
ATOM 603 N N . SER A 1 79 ? 14.668 -2.418 -27.925 1.00 96.62 79 SER A N 1
ATOM 604 C CA . SER A 1 79 ? 15.633 -2.486 -26.825 1.00 96.62 79 SER A CA 1
ATOM 605 C C . SER A 1 79 ? 16.457 -1.210 -26.703 1.00 96.62 79 SER A C 1
ATOM 607 O O . SER A 1 79 ? 16.632 -0.702 -25.596 1.00 96.62 79 SER A O 1
ATOM 609 N N . ALA A 1 80 ? 16.916 -0.648 -27.826 1.00 96.50 80 ALA A N 1
ATOM 610 C CA . ALA A 1 80 ? 17.636 0.625 -27.841 1.00 96.50 80 ALA A CA 1
ATOM 611 C C . ALA A 1 80 ? 16.756 1.762 -27.300 1.00 96.50 80 ALA A C 1
ATOM 613 O O . ALA A 1 80 ? 17.128 2.445 -26.346 1.00 96.50 80 ALA A O 1
ATOM 614 N N . THR A 1 81 ? 15.539 1.899 -27.832 1.00 97.31 81 THR A N 1
ATOM 615 C CA . THR A 1 81 ? 14.607 2.953 -27.398 1.00 97.31 81 THR A CA 1
ATOM 616 C C . THR A 1 81 ? 14.082 2.746 -25.971 1.00 97.31 81 THR A C 1
ATOM 618 O O . THR A 1 81 ? 13.756 3.715 -25.286 1.00 97.31 81 THR A O 1
ATOM 621 N N . ALA A 1 82 ? 13.989 1.502 -25.492 1.00 96.94 82 ALA A N 1
ATOM 622 C CA . ALA A 1 82 ? 13.641 1.189 -24.109 1.00 96.94 82 ALA A CA 1
ATOM 623 C C . ALA A 1 82 ? 14.779 1.557 -23.148 1.00 96.94 82 ALA A C 1
ATOM 625 O O . ALA A 1 82 ? 14.528 2.218 -22.140 1.00 96.94 82 ALA A O 1
ATOM 626 N N . ALA A 1 83 ? 16.022 1.198 -23.477 1.00 96.06 83 ALA A N 1
ATOM 627 C CA . ALA A 1 83 ? 17.194 1.562 -22.686 1.00 96.06 83 ALA A CA 1
ATOM 628 C C . ALA A 1 83 ? 17.373 3.087 -22.604 1.00 96.06 83 ALA A C 1
ATOM 630 O O . ALA A 1 83 ? 17.661 3.613 -21.529 1.00 96.06 83 ALA A O 1
ATOM 631 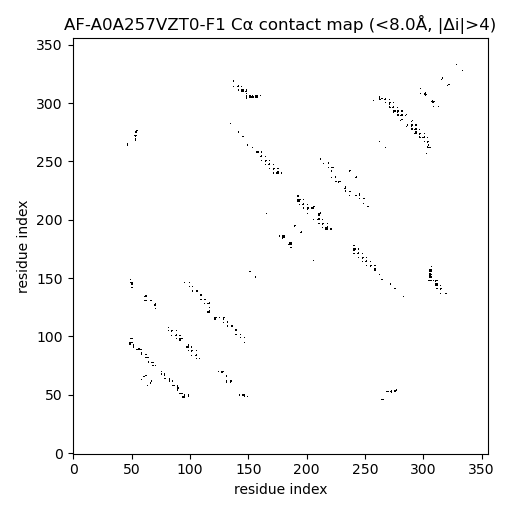N N . GLU A 1 84 ? 17.140 3.809 -23.704 1.00 96.12 84 GLU A N 1
ATOM 632 C CA . GLU A 1 84 ? 17.127 5.275 -23.718 1.00 96.12 84 GLU A CA 1
ATOM 633 C C . GLU A 1 84 ? 16.026 5.855 -22.826 1.00 96.12 84 GLU A C 1
ATOM 635 O O . GLU A 1 84 ? 16.299 6.762 -22.040 1.00 96.12 84 GLU A O 1
ATOM 640 N N . ALA A 1 85 ? 14.801 5.322 -22.895 1.00 96.81 85 ALA A N 1
ATOM 641 C CA . ALA A 1 85 ? 13.697 5.775 -22.050 1.00 96.81 85 ALA A CA 1
ATOM 642 C C . ALA A 1 85 ? 13.983 5.546 -20.556 1.00 96.81 85 ALA A C 1
ATOM 644 O O . ALA A 1 85 ? 13.749 6.440 -19.743 1.00 96.81 85 ALA A O 1
ATOM 645 N N . ILE A 1 86 ? 14.536 4.384 -20.196 1.00 96.50 86 ILE A N 1
ATOM 646 C CA . ILE A 1 86 ? 14.933 4.068 -18.818 1.00 96.50 86 ILE A CA 1
ATOM 647 C C . ILE A 1 86 ? 16.058 5.002 -18.368 1.00 96.50 86 ILE A C 1
ATOM 649 O O . ILE A 1 86 ? 15.965 5.607 -17.303 1.00 96.50 86 ILE A O 1
ATOM 653 N N . ALA A 1 87 ? 17.100 5.184 -19.181 1.00 94.56 87 ALA A N 1
ATOM 654 C CA . ALA A 1 87 ? 18.192 6.093 -18.852 1.00 94.56 87 ALA A CA 1
ATOM 655 C C . ALA A 1 87 ? 17.706 7.541 -18.691 1.00 94.56 87 ALA A C 1
ATOM 657 O O . ALA A 1 87 ? 18.153 8.232 -17.779 1.00 94.56 87 ALA A O 1
ATOM 658 N N . ALA A 1 88 ? 16.781 7.993 -19.542 1.00 93.06 88 ALA A N 1
ATOM 659 C CA . ALA A 1 88 ? 16.168 9.312 -19.437 1.00 93.06 88 ALA A CA 1
ATOM 660 C C . ALA A 1 88 ? 15.345 9.459 -18.152 1.00 93.06 88 ALA A C 1
ATOM 662 O O . ALA A 1 88 ? 15.418 10.505 -17.519 1.00 93.06 88 ALA A O 1
ATOM 663 N N . PHE A 1 89 ? 14.614 8.420 -17.739 1.00 94.25 89 PHE A N 1
ATOM 664 C CA . PHE A 1 89 ? 13.864 8.414 -16.484 1.00 94.25 89 PHE A CA 1
ATOM 665 C C . PHE A 1 89 ? 14.779 8.515 -15.253 1.00 94.25 89 PHE A C 1
ATOM 667 O O . PHE A 1 89 ? 14.558 9.371 -14.402 1.00 94.25 89 PHE A O 1
ATOM 674 N N . TYR A 1 90 ? 15.852 7.722 -15.182 1.00 92.00 90 TYR A N 1
ATOM 675 C CA . TYR A 1 90 ? 16.807 7.787 -14.062 1.00 92.00 90 TYR A CA 1
ATOM 676 C C . TYR A 1 90 ? 17.612 9.094 -14.026 1.00 92.00 90 TYR A C 1
ATOM 678 O O . TYR A 1 90 ? 18.028 9.536 -12.960 1.00 92.00 90 TYR A O 1
ATOM 686 N N . LYS A 1 91 ? 17.816 9.731 -15.184 1.00 89.75 91 LYS A N 1
ATOM 687 C CA . LYS A 1 91 ? 18.468 11.044 -15.307 1.00 89.75 91 LYS A CA 1
ATOM 688 C C . LYS A 1 91 ? 17.490 12.215 -15.261 1.00 89.75 91 LYS A C 1
ATOM 690 O O . LYS A 1 91 ? 17.919 13.345 -15.483 1.00 89.75 91 LYS A O 1
ATOM 695 N N . ALA A 1 92 ? 16.195 11.971 -15.054 1.00 85.50 92 ALA A N 1
ATOM 696 C CA . ALA A 1 92 ? 15.188 13.021 -15.062 1.00 85.50 92 ALA A CA 1
ATOM 697 C C 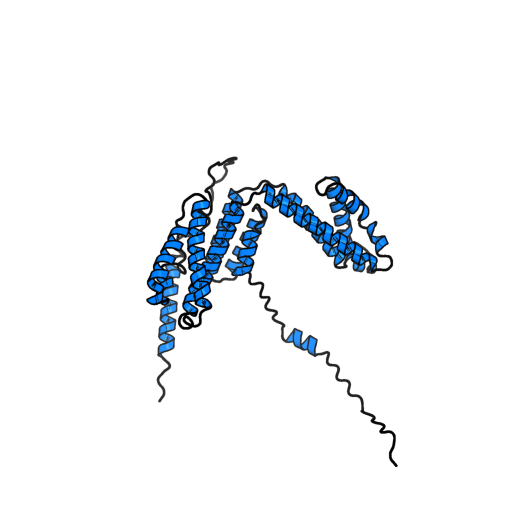. ALA A 1 92 ? 15.365 13.930 -13.835 1.00 85.50 92 ALA A C 1
ATOM 699 O O . ALA A 1 92 ? 14.740 13.761 -12.786 1.00 85.50 92 ALA A O 1
ATOM 700 N N . ASP A 1 93 ? 16.237 14.918 -13.992 1.00 70.06 93 ASP A N 1
ATOM 701 C CA . ASP A 1 93 ? 16.378 16.063 -13.112 1.00 70.06 93 ASP A CA 1
ATOM 702 C C . ASP A 1 93 ? 15.295 17.087 -13.469 1.00 70.06 93 ASP A C 1
ATOM 704 O O . ASP A 1 93 ? 15.256 17.582 -14.595 1.00 70.06 93 ASP A O 1
ATOM 708 N N . GLY A 1 94 ? 14.408 17.425 -12.532 1.00 67.38 94 GLY A N 1
ATOM 709 C CA . GLY A 1 94 ? 13.418 18.477 -12.769 1.00 67.38 94 GLY A CA 1
ATOM 710 C C . GLY A 1 94 ? 12.157 18.385 -11.918 1.00 67.38 94 GLY A C 1
ATOM 711 O O . GLY A 1 94 ? 12.110 17.660 -10.926 1.00 67.38 94 GLY A O 1
ATOM 712 N N . ASP A 1 95 ? 11.155 19.156 -12.345 1.00 78.88 95 ASP A N 1
ATOM 713 C CA . ASP A 1 95 ? 9.789 19.176 -11.819 1.00 78.88 95 ASP A CA 1
ATOM 714 C C . ASP A 1 95 ? 9.098 17.809 -12.003 1.00 78.88 95 ASP A C 1
ATOM 716 O O . ASP A 1 95 ? 9.394 17.046 -12.932 1.00 78.88 95 ASP A O 1
ATOM 720 N N . VAL A 1 96 ? 8.156 17.503 -11.116 1.00 87.12 96 VAL A N 1
ATOM 721 C CA . VAL A 1 96 ? 7.428 16.233 -11.038 1.00 87.12 96 VAL A CA 1
ATOM 722 C C . VAL A 1 96 ? 6.766 15.868 -12.369 1.00 87.12 96 VAL A C 1
ATOM 724 O O . VAL A 1 96 ? 6.787 14.704 -12.777 1.00 87.12 96 VAL A O 1
ATOM 727 N N . ALA A 1 97 ? 6.246 16.859 -13.097 1.00 88.50 97 ALA A N 1
ATOM 728 C CA . ALA A 1 97 ? 5.620 16.648 -14.400 1.00 88.50 97 ALA A CA 1
ATOM 729 C C . ALA A 1 97 ? 6.578 16.014 -15.427 1.00 88.50 97 ALA A C 1
ATOM 731 O O . ALA A 1 97 ? 6.188 15.112 -16.173 1.00 88.50 97 ALA A O 1
ATOM 732 N N . ALA A 1 98 ? 7.848 16.433 -15.443 1.00 89.94 98 ALA A N 1
ATOM 733 C CA . ALA A 1 98 ? 8.849 15.875 -16.351 1.00 89.94 98 ALA A CA 1
ATOM 734 C C . ALA A 1 98 ? 9.203 14.426 -15.980 1.00 89.94 98 ALA A C 1
ATOM 736 O O . ALA A 1 98 ? 9.350 13.577 -16.863 1.00 89.94 98 ALA A O 1
ATOM 737 N N . GLN A 1 99 ? 9.288 14.125 -14.682 1.00 92.12 99 GLN A N 1
ATOM 738 C CA . GLN A 1 99 ? 9.548 12.770 -14.192 1.00 92.12 99 GLN A CA 1
ATOM 739 C C . GLN A 1 99 ? 8.390 11.819 -14.494 1.00 92.12 99 GLN A C 1
ATOM 741 O O . GLN A 1 99 ? 8.637 10.699 -14.939 1.00 92.12 99 GLN A O 1
ATOM 746 N N . LYS A 1 100 ? 7.141 12.275 -14.351 1.00 93.06 100 LYS A N 1
ATOM 747 C CA . LYS A 1 100 ? 5.957 11.519 -14.782 1.00 93.06 100 LYS A CA 1
ATOM 748 C C . LYS A 1 100 ? 5.969 11.243 -16.277 1.00 93.06 100 LYS A C 1
ATOM 750 O O . LYS A 1 100 ? 5.836 10.095 -16.678 1.00 93.06 100 LYS A O 1
ATOM 755 N N . ALA A 1 101 ? 6.230 12.256 -17.103 1.00 93.12 101 ALA A N 1
ATOM 756 C CA . ALA A 1 101 ? 6.302 12.069 -18.550 1.00 93.12 101 ALA A CA 1
ATOM 757 C C . ALA A 1 101 ? 7.413 11.081 -18.960 1.00 93.12 101 ALA A C 1
ATOM 759 O O . ALA A 1 101 ? 7.251 10.311 -19.909 1.00 93.12 101 ALA A O 1
ATOM 760 N N . ALA A 1 102 ? 8.549 11.080 -18.254 1.00 94.88 102 ALA A N 1
ATOM 761 C CA . ALA A 1 102 ? 9.599 10.086 -18.459 1.00 94.88 102 ALA A CA 1
ATOM 762 C C . ALA A 1 102 ? 9.156 8.683 -18.008 1.00 94.88 102 ALA A C 1
ATOM 764 O O . ALA A 1 102 ? 9.366 7.713 -18.739 1.00 94.88 102 ALA A O 1
ATOM 765 N N . LEU A 1 103 ? 8.491 8.574 -16.856 1.00 95.75 103 LEU A N 1
ATOM 766 C CA . LEU A 1 103 ? 7.942 7.320 -16.341 1.00 95.75 103 LEU A CA 1
ATOM 767 C C . LEU A 1 103 ? 6.867 6.735 -17.270 1.00 95.75 103 LEU A C 1
ATOM 769 O O . LEU A 1 103 ? 6.870 5.532 -17.520 1.00 95.75 103 LEU A O 1
ATOM 773 N N . ASP A 1 104 ? 6.009 7.568 -17.856 1.00 96.44 104 ASP A N 1
ATOM 774 C CA . ASP A 1 104 ? 4.978 7.153 -18.810 1.00 96.44 104 ASP A CA 1
ATOM 775 C C . ASP A 1 104 ? 5.585 6.550 -20.079 1.00 96.44 104 ASP A C 1
ATOM 777 O O . ASP A 1 104 ? 5.112 5.526 -20.578 1.00 96.44 104 ASP A O 1
ATOM 781 N N . LYS A 1 105 ? 6.703 7.102 -20.570 1.00 97.00 105 LYS A N 1
ATOM 782 C CA . LYS A 1 105 ? 7.454 6.488 -21.678 1.00 97.00 105 LYS A CA 1
ATOM 783 C C . LYS A 1 105 ? 7.953 5.092 -21.310 1.00 97.00 105 LYS A C 1
ATOM 785 O O . LYS A 1 105 ? 7.871 4.182 -22.134 1.00 97.00 105 LYS A O 1
ATOM 790 N N . VAL A 1 106 ? 8.434 4.900 -20.081 1.00 97.69 106 VAL A N 1
ATOM 791 C CA . VAL A 1 106 ? 8.860 3.579 -19.591 1.00 97.69 106 VAL A CA 1
ATOM 792 C C . VAL A 1 106 ? 7.660 2.634 -19.442 1.00 97.69 106 VAL A C 1
ATOM 794 O O . VAL A 1 106 ? 7.745 1.480 -19.865 1.00 97.69 106 VAL A O 1
ATOM 797 N N . LYS A 1 107 ? 6.517 3.114 -18.936 1.00 98.00 107 LYS A N 1
ATOM 798 C CA . LYS A 1 107 ? 5.257 2.351 -18.849 1.00 98.00 107 LYS A CA 1
ATOM 799 C C . LYS A 1 107 ? 4.774 1.880 -20.223 1.00 98.00 107 LYS A C 1
ATOM 801 O O . LYS A 1 107 ? 4.375 0.725 -20.356 1.00 98.00 107 LYS A O 1
ATOM 806 N N . ILE A 1 108 ? 4.882 2.712 -21.262 1.00 97.81 108 ILE A N 1
ATOM 807 C CA . ILE A 1 108 ? 4.571 2.314 -22.647 1.00 97.81 108 ILE A CA 1
ATOM 808 C C . ILE A 1 108 ? 5.460 1.141 -23.082 1.00 97.81 108 ILE A C 1
ATOM 810 O O . ILE A 1 108 ? 4.960 0.151 -23.619 1.00 97.81 108 ILE A O 1
ATOM 814 N N . LYS A 1 109 ? 6.772 1.202 -22.816 1.00 97.69 109 LYS A N 1
ATOM 815 C CA . LYS A 1 109 ? 7.700 0.101 -23.140 1.00 97.69 109 LYS A CA 1
ATOM 816 C C . LYS A 1 109 ? 7.365 -1.170 -22.357 1.00 97.69 109 LYS A C 1
ATOM 818 O O . LYS A 1 109 ? 7.359 -2.254 -22.938 1.00 97.69 109 LYS A O 1
ATOM 823 N N . LEU A 1 110 ? 7.010 -1.040 -21.081 1.00 97.19 110 LEU A N 1
ATOM 824 C CA . LEU A 1 110 ? 6.532 -2.153 -20.262 1.00 97.19 110 LEU A CA 1
ATOM 825 C C . LEU A 1 110 ? 5.232 -2.769 -20.818 1.00 97.19 110 LEU A C 1
ATOM 827 O O . LEU A 1 110 ? 5.077 -3.988 -20.795 1.00 97.19 110 LEU A O 1
ATOM 831 N N . GLY A 1 111 ? 4.324 -1.959 -21.369 1.00 97.25 111 GLY A N 1
ATOM 832 C CA . GLY A 1 111 ? 3.105 -2.428 -22.037 1.00 97.25 111 GLY A CA 1
ATOM 833 C C . GLY A 1 111 ? 3.386 -3.308 -23.260 1.00 97.25 111 GLY A C 1
ATOM 834 O O . GLY A 1 111 ? 2.734 -4.340 -23.443 1.00 97.25 111 GLY A O 1
ATOM 835 N N . VAL A 1 112 ? 4.407 -2.962 -24.051 1.00 97.25 112 VAL A N 1
ATOM 836 C CA . VAL A 1 112 ? 4.865 -3.799 -25.175 1.00 97.25 112 VAL A CA 1
ATOM 837 C C . VAL A 1 112 ? 5.379 -5.153 -24.675 1.00 97.25 112 VAL A C 1
ATOM 839 O O . VAL A 1 112 ? 4.977 -6.181 -25.215 1.00 97.25 112 VAL A O 1
ATOM 842 N N . LEU A 1 113 ? 6.187 -5.178 -23.605 1.00 95.88 113 LEU A N 1
ATOM 843 C CA . LEU A 1 113 ? 6.640 -6.436 -22.989 1.00 95.88 113 LEU A CA 1
ATOM 844 C C . LEU A 1 113 ? 5.467 -7.291 -22.504 1.00 95.88 113 LEU A C 1
ATOM 846 O O . LEU A 1 113 ? 5.434 -8.488 -22.769 1.00 95.88 113 LEU A O 1
ATOM 850 N N . ASN A 1 114 ? 4.498 -6.686 -21.811 1.00 96.19 114 ASN A N 1
ATOM 851 C CA . ASN A 1 114 ? 3.324 -7.404 -21.312 1.00 96.19 114 ASN A CA 1
ATOM 852 C C . ASN A 1 114 ? 2.513 -8.031 -22.457 1.00 96.19 114 ASN A C 1
ATOM 854 O O . ASN A 1 114 ? 2.045 -9.157 -22.322 1.00 96.19 114 ASN A O 1
ATOM 858 N N . THR A 1 115 ? 2.386 -7.324 -23.583 1.00 96.81 115 THR A N 1
ATOM 859 C CA . THR A 1 115 ? 1.698 -7.840 -24.776 1.00 96.81 115 THR A CA 1
ATOM 860 C C . THR A 1 115 ? 2.467 -9.010 -25.387 1.00 96.81 115 THR A C 1
ATOM 862 O O . THR A 1 115 ? 1.882 -10.056 -25.647 1.00 96.81 115 THR A O 1
ATOM 865 N N . ALA A 1 116 ? 3.786 -8.874 -25.549 1.00 95.81 116 ALA A N 1
ATOM 866 C CA . ALA A 1 116 ? 4.625 -9.921 -26.128 1.00 95.81 116 ALA A CA 1
ATOM 867 C C . ALA A 1 116 ? 4.702 -11.190 -25.267 1.00 95.81 116 ALA A C 1
ATOM 869 O O . ALA A 1 116 ? 4.729 -12.289 -25.805 1.00 95.81 116 ALA A O 1
ATOM 870 N N . ILE A 1 117 ? 4.680 -11.061 -23.938 1.00 95.19 117 ILE A N 1
ATOM 871 C CA . ILE A 1 117 ? 4.637 -12.208 -23.013 1.00 95.19 117 ILE A CA 1
ATOM 872 C C . ILE A 1 117 ? 3.364 -13.049 -23.208 1.00 95.19 117 ILE A C 1
ATOM 874 O O . ILE A 1 117 ? 3.392 -14.259 -22.990 1.00 95.19 117 ILE A O 1
ATOM 878 N N . GLY A 1 118 ? 2.254 -12.424 -23.609 1.00 93.38 118 GLY A N 1
ATOM 879 C CA . GLY A 1 118 ? 0.997 -13.117 -23.898 1.00 93.38 118 GLY A CA 1
ATOM 880 C C . GLY A 1 118 ? 0.922 -13.737 -25.295 1.00 93.38 118 GLY A C 1
ATOM 881 O O . GLY A 1 118 ? -0.020 -14.477 -25.574 1.00 93.38 118 GLY A O 1
ATOM 882 N N . ASP A 1 119 ? 1.884 -13.450 -26.174 1.00 96.25 119 ASP A N 1
ATOM 883 C CA . ASP A 1 119 ? 1.863 -13.892 -27.564 1.00 96.25 119 ASP A CA 1
ATOM 884 C C . ASP A 1 119 ? 2.731 -15.144 -27.767 1.00 96.25 119 ASP A C 1
ATOM 886 O O . ASP A 1 119 ? 3.937 -15.173 -27.509 1.00 96.25 119 ASP A O 1
ATOM 890 N N . SER A 1 120 ? 2.096 -16.197 -28.286 1.00 95.06 120 SER A N 1
ATOM 891 C CA . SER A 1 120 ? 2.722 -17.484 -28.604 1.00 95.06 120 SER A CA 1
ATOM 892 C C . SER A 1 120 ? 3.939 -17.382 -29.535 1.00 95.06 120 SER A C 1
ATOM 894 O O . SER A 1 120 ? 4.837 -18.229 -29.453 1.00 95.06 120 SER A O 1
ATOM 896 N N . GLN A 1 121 ? 4.006 -16.346 -30.380 1.00 94.81 121 GLN A N 1
ATOM 897 C CA . GLN A 1 121 ? 5.119 -16.123 -31.306 1.00 94.81 121 GLN A CA 1
ATOM 898 C C . GLN A 1 121 ? 6.446 -15.856 -30.584 1.00 94.81 121 GLN A C 1
ATOM 900 O O . GLN A 1 121 ? 7.505 -16.196 -31.111 1.00 94.81 121 GLN A O 1
ATOM 905 N N . TYR A 1 122 ? 6.405 -15.318 -29.362 1.00 95.06 122 TYR A N 1
ATOM 906 C CA . TYR A 1 122 ? 7.597 -15.022 -28.562 1.00 95.06 122 TYR A CA 1
ATOM 907 C C . TYR A 1 122 ? 7.902 -16.089 -27.507 1.00 95.06 122 TYR A C 1
ATOM 909 O O . TYR A 1 122 ? 8.758 -15.879 -26.650 1.00 95.06 122 TYR A O 1
ATOM 917 N N . SER A 1 123 ? 7.260 -17.261 -27.579 1.00 93.44 123 SER A N 1
ATOM 918 C CA . SER A 1 123 ? 7.493 -18.373 -26.643 1.00 93.44 123 SER A CA 1
ATOM 919 C C . SER A 1 123 ? 8.968 -18.782 -26.531 1.00 93.44 123 SER A C 1
ATOM 921 O O . SER A 1 123 ? 9.413 -19.151 -25.447 1.00 93.44 123 SER A O 1
ATOM 923 N N . MET A 1 124 ? 9.743 -18.662 -27.616 1.00 95.38 124 MET A N 1
ATOM 924 C CA . MET A 1 124 ? 11.177 -18.986 -27.635 1.00 95.38 124 MET A CA 1
ATOM 925 C C . MET A 1 124 ? 12.056 -18.016 -26.832 1.00 95.38 124 MET A C 1
ATOM 927 O O . MET A 1 124 ? 13.151 -18.409 -26.448 1.00 95.38 124 MET A O 1
ATOM 931 N N . ILE A 1 125 ? 11.600 -16.780 -26.603 1.00 95.19 125 ILE A N 1
ATOM 932 C CA . ILE A 1 125 ? 12.330 -15.735 -25.855 1.00 95.19 125 ILE A CA 1
ATOM 933 C C . ILE A 1 125 ? 11.580 -15.303 -24.584 1.00 95.19 125 ILE A C 1
ATOM 935 O O . ILE A 1 125 ? 11.800 -14.221 -24.033 1.00 95.19 125 ILE A O 1
ATOM 939 N N . LEU A 1 126 ? 10.610 -16.112 -24.152 1.00 94.50 126 LEU A N 1
ATOM 940 C CA . LEU A 1 126 ? 9.709 -15.771 -23.057 1.00 94.50 126 LEU A CA 1
ATOM 941 C C . LEU A 1 126 ? 10.470 -15.564 -21.742 1.00 94.50 126 LEU A C 1
ATOM 943 O O . LEU A 1 126 ? 10.136 -14.665 -20.970 1.00 94.50 126 LEU A O 1
ATOM 947 N N . GLU A 1 127 ? 11.498 -16.374 -21.485 1.00 94.44 127 GLU A N 1
ATOM 948 C CA . GLU A 1 127 ? 12.314 -16.260 -20.274 1.00 94.44 127 GLU A CA 1
ATOM 949 C C . GLU A 1 127 ? 13.082 -14.934 -20.238 1.00 94.44 127 GLU A C 1
ATOM 951 O O . GLU A 1 127 ? 13.106 -14.261 -19.206 1.00 94.44 127 GLU A O 1
ATOM 956 N N . GLU A 1 128 ? 13.650 -14.516 -21.367 1.00 95.44 128 GLU A N 1
ATOM 957 C CA . GLU A 1 128 ? 14.364 -13.251 -21.523 1.00 95.44 128 GLU A CA 1
ATOM 958 C C . GLU A 1 128 ? 13.420 -12.053 -21.358 1.00 95.44 128 GLU A C 1
ATOM 960 O O . GLU A 1 128 ? 13.744 -11.099 -20.643 1.00 95.44 128 GLU A O 1
ATOM 965 N N . LEU A 1 129 ? 12.220 -12.122 -21.945 1.00 94.69 129 LEU A N 1
ATOM 966 C CA . LEU A 1 129 ? 11.183 -11.101 -21.768 1.00 94.69 129 LEU A CA 1
ATOM 967 C C . LEU A 1 129 ? 10.769 -10.975 -20.294 1.00 94.69 129 LEU A C 1
ATOM 969 O O . LEU A 1 129 ? 10.680 -9.863 -19.765 1.00 94.69 129 LEU A O 1
ATOM 973 N N . LEU A 1 130 ? 10.560 -12.097 -19.599 1.00 93.62 130 LEU A N 1
ATOM 974 C CA . LEU A 1 130 ? 10.205 -12.114 -18.177 1.00 93.62 130 LEU A CA 1
ATOM 975 C C . LEU A 1 130 ? 11.339 -11.601 -17.279 1.00 93.62 130 LEU A C 1
ATOM 977 O O . LEU A 1 130 ? 11.067 -10.883 -16.308 1.00 93.62 130 LEU A O 1
ATOM 981 N N . ALA A 1 131 ? 12.593 -11.922 -17.613 1.00 93.38 131 ALA A N 1
ATOM 982 C CA . ALA A 1 131 ? 13.777 -11.481 -16.878 1.00 93.38 131 ALA A CA 1
ATOM 983 C C . ALA A 1 131 ? 13.925 -9.952 -16.857 1.00 93.38 131 ALA A C 1
ATOM 985 O O . ALA A 1 131 ? 14.432 -9.404 -15.879 1.00 93.38 131 ALA A O 1
ATOM 986 N N . ILE A 1 132 ? 13.440 -9.266 -17.894 1.00 95.31 132 ILE A N 1
ATOM 987 C CA . ILE A 1 132 ? 13.427 -7.800 -17.991 1.00 95.31 132 ILE A CA 1
ATOM 988 C C . ILE A 1 132 ? 12.134 -7.229 -17.397 1.00 95.31 132 ILE A C 1
ATOM 990 O O . ILE A 1 132 ? 12.166 -6.290 -16.596 1.00 95.31 132 ILE A O 1
ATOM 994 N N . ARG A 1 133 ? 10.981 -7.813 -17.753 1.00 95.25 133 ARG A N 1
ATOM 995 C CA . ARG A 1 133 ? 9.654 -7.321 -17.358 1.00 95.25 133 ARG A CA 1
ATOM 996 C C . ARG A 1 133 ? 9.480 -7.269 -15.848 1.00 95.25 133 ARG A C 1
ATOM 998 O O . ARG A 1 133 ? 8.949 -6.285 -15.346 1.00 95.25 133 ARG A O 1
ATOM 1005 N N . GLY A 1 134 ? 9.920 -8.299 -15.123 1.00 93.44 134 GLY A N 1
ATOM 1006 C CA . GLY A 1 134 ? 9.800 -8.353 -13.665 1.00 93.44 134 GLY A CA 1
ATOM 1007 C C . GLY A 1 134 ? 10.482 -7.159 -12.982 1.00 93.44 134 GLY A C 1
ATOM 1008 O O . GLY A 1 134 ? 9.785 -6.325 -12.409 1.00 93.44 134 GLY A O 1
ATOM 1009 N N . PRO A 1 135 ? 11.819 -7.036 -13.059 1.00 94.38 135 PRO A N 1
ATOM 1010 C CA . PRO A 1 135 ? 12.563 -5.921 -12.471 1.00 94.38 135 PRO A CA 1
ATOM 1011 C C . PRO A 1 135 ? 12.075 -4.534 -12.907 1.00 94.38 135 PRO A C 1
ATOM 1013 O O . PRO A 1 135 ? 12.069 -3.620 -12.078 1.00 94.38 135 PRO A O 1
ATOM 1016 N N . LEU A 1 136 ? 11.668 -4.378 -14.174 1.00 96.19 136 LEU A N 1
ATOM 1017 C CA . LEU A 1 136 ? 11.162 -3.112 -14.706 1.00 96.19 136 LEU A CA 1
ATOM 1018 C C . LEU A 1 136 ? 9.805 -2.742 -14.101 1.00 96.19 136 LEU A C 1
ATOM 1020 O O . LEU A 1 136 ? 9.649 -1.626 -13.613 1.00 96.19 136 LEU A O 1
ATOM 1024 N N . ALA A 1 137 ? 8.847 -3.675 -14.085 1.00 96.19 137 ALA A N 1
ATOM 1025 C CA . ALA A 1 137 ? 7.511 -3.444 -13.537 1.00 96.19 137 ALA A CA 1
ATOM 1026 C C . ALA A 1 137 ? 7.567 -2.998 -12.075 1.00 96.19 137 ALA A C 1
ATOM 1028 O O . ALA A 1 137 ? 6.955 -1.996 -11.714 1.00 96.19 137 ALA A O 1
ATOM 1029 N N . ARG A 1 138 ? 8.375 -3.685 -11.257 1.00 95.50 138 ARG A N 1
ATOM 1030 C CA . ARG A 1 138 ? 8.499 -3.371 -9.828 1.00 95.50 138 ARG A CA 1
ATOM 1031 C C . ARG A 1 138 ? 9.037 -1.961 -9.586 1.00 95.50 138 ARG A C 1
ATOM 1033 O O . ARG A 1 138 ? 8.474 -1.221 -8.788 1.00 95.50 138 ARG A O 1
ATOM 1040 N N . ARG A 1 139 ? 10.089 -1.564 -10.310 1.00 95.94 139 ARG A N 1
ATOM 1041 C CA . ARG A 1 139 ? 10.697 -0.227 -10.185 1.00 95.94 139 ARG A CA 1
ATOM 1042 C C . ARG A 1 139 ? 9.782 0.878 -10.693 1.00 95.94 139 ARG A C 1
ATOM 1044 O O . ARG A 1 139 ? 9.688 1.919 -10.053 1.00 95.94 139 ARG A O 1
ATOM 1051 N N . VAL A 1 140 ? 9.082 0.638 -11.802 1.00 96.50 140 VAL A N 1
ATOM 1052 C CA . VAL A 1 140 ? 8.082 1.571 -12.336 1.00 96.50 140 VAL A CA 1
ATOM 1053 C C . VAL A 1 140 ? 6.957 1.787 -11.327 1.00 96.50 140 VAL A C 1
ATOM 1055 O O . VAL A 1 140 ? 6.618 2.933 -11.055 1.00 96.50 140 VAL A O 1
ATOM 1058 N N . ALA A 1 141 ? 6.422 0.718 -10.733 1.00 96.44 141 ALA A N 1
ATOM 1059 C CA . ALA A 1 141 ? 5.350 0.814 -9.745 1.00 96.44 141 ALA A CA 1
ATOM 1060 C C . ALA A 1 141 ? 5.788 1.552 -8.471 1.00 96.44 141 ALA A C 1
ATOM 1062 O O . ALA A 1 141 ? 5.072 2.427 -7.991 1.00 96.44 141 ALA A O 1
ATOM 1063 N N . VAL A 1 142 ? 6.983 1.253 -7.946 1.00 96.62 142 VAL A N 1
ATOM 1064 C CA . VAL A 1 142 ? 7.529 1.946 -6.766 1.00 96.62 142 VAL A CA 1
ATOM 1065 C C . VAL A 1 142 ? 7.772 3.429 -7.056 1.00 96.62 142 VAL A C 1
ATOM 1067 O O . VAL A 1 142 ? 7.428 4.272 -6.232 1.00 96.62 142 VAL A O 1
ATOM 1070 N N . ALA A 1 143 ? 8.324 3.766 -8.223 1.00 95.69 143 ALA A N 1
ATOM 1071 C CA . ALA A 1 143 ? 8.542 5.154 -8.621 1.00 95.69 143 ALA A CA 1
ATOM 1072 C C . ALA A 1 143 ? 7.233 5.937 -8.792 1.00 95.69 143 ALA A C 1
ATOM 1074 O O . ALA A 1 143 ? 7.139 7.081 -8.349 1.00 95.69 143 ALA A O 1
ATOM 1075 N N . ASP A 1 144 ? 6.226 5.322 -9.413 1.00 95.94 144 ASP A N 1
ATOM 1076 C CA . ASP A 1 144 ? 4.903 5.921 -9.606 1.00 95.94 144 ASP A CA 1
ATOM 1077 C C . ASP A 1 144 ? 4.210 6.192 -8.270 1.00 95.94 144 ASP A C 1
ATOM 1079 O O . ASP A 1 144 ? 3.697 7.286 -8.023 1.00 95.94 144 ASP A O 1
ATOM 1083 N N . ALA A 1 145 ? 4.263 5.209 -7.371 1.00 96.06 145 ALA A N 1
ATOM 1084 C CA . ALA A 1 145 ? 3.721 5.328 -6.030 1.00 96.06 145 ALA A CA 1
ATOM 1085 C C . ALA A 1 145 ? 4.462 6.397 -5.214 1.00 96.06 145 ALA A C 1
ATOM 1087 O O . ALA A 1 145 ? 3.820 7.202 -4.548 1.00 96.06 145 ALA A O 1
ATOM 1088 N N . ALA A 1 146 ? 5.792 6.474 -5.316 1.00 94.75 146 ALA A N 1
ATOM 1089 C CA . ALA A 1 146 ? 6.578 7.513 -4.654 1.00 94.75 146 ALA A CA 1
ATOM 1090 C C . ALA A 1 146 ? 6.244 8.920 -5.164 1.00 94.75 146 ALA A C 1
ATOM 1092 O O . ALA A 1 146 ? 6.091 9.832 -4.353 1.00 94.75 146 ALA A O 1
ATOM 1093 N N . LEU A 1 147 ? 6.074 9.108 -6.477 1.00 93.56 147 LEU A N 1
ATOM 1094 C CA . LEU A 1 147 ? 5.604 10.384 -7.028 1.00 93.56 147 LEU A CA 1
ATOM 1095 C C . LEU A 1 147 ? 4.205 10.738 -6.521 1.00 93.56 147 LEU A C 1
ATOM 1097 O O . LEU A 1 147 ? 3.988 11.863 -6.080 1.00 93.56 147 LEU A O 1
ATOM 1101 N N . THR A 1 148 ? 3.298 9.761 -6.507 1.00 93.12 148 THR A N 1
ATOM 1102 C CA . THR A 1 148 ? 1.931 9.935 -6.002 1.00 93.12 148 THR A CA 1
ATOM 1103 C C . THR A 1 148 ? 1.931 10.359 -4.532 1.00 93.12 148 THR A C 1
ATOM 1105 O O . THR A 1 148 ? 1.279 11.338 -4.173 1.00 93.12 148 THR A O 1
ATOM 1108 N N . THR A 1 149 ? 2.707 9.688 -3.676 1.00 91.81 149 THR A N 1
ATOM 1109 C CA . THR A 1 149 ? 2.847 10.045 -2.255 1.00 91.81 149 THR A CA 1
ATOM 1110 C C . THR A 1 149 ? 3.431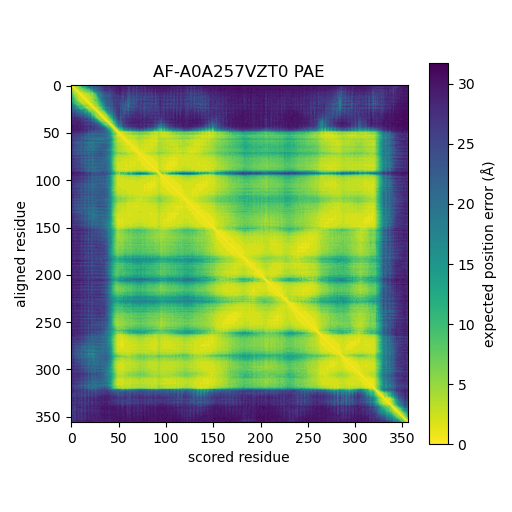 11.451 -2.073 1.00 91.81 149 THR A C 1
ATOM 1112 O O . THR A 1 149 ? 3.000 12.176 -1.180 1.00 91.81 149 THR A O 1
ATOM 1115 N N . LEU A 1 150 ? 4.379 11.871 -2.918 1.00 90.31 150 LEU A N 1
ATOM 1116 C CA . LEU A 1 150 ? 4.995 13.202 -2.833 1.00 90.31 150 LEU A CA 1
ATOM 1117 C C . LEU A 1 150 ? 4.075 14.348 -3.281 1.00 90.31 150 LEU A C 1
ATOM 1119 O O . LEU A 1 150 ? 4.236 15.464 -2.795 1.00 90.31 150 LEU A O 1
ATOM 1123 N N . GLU A 1 151 ? 3.145 14.096 -4.201 1.00 90.31 151 GLU A N 1
ATOM 1124 C CA . GLU A 1 151 ? 2.165 15.089 -4.674 1.00 90.31 151 GLU A CA 1
ATOM 1125 C C . GLU A 1 151 ? 0.848 15.064 -3.901 1.00 90.31 151 GLU A C 1
ATOM 1127 O O . GLU A 1 151 ? -0.001 15.935 -4.096 1.00 90.31 151 GLU A O 1
ATOM 1132 N N . THR A 1 152 ? 0.646 14.048 -3.064 1.00 88.94 152 THR A N 1
ATOM 1133 C CA . THR A 1 152 ? -0.581 13.897 -2.290 1.00 88.94 152 THR A CA 1
ATOM 1134 C C . THR A 1 152 ? -0.806 15.140 -1.434 1.00 88.94 152 THR A C 1
ATOM 1136 O O . THR A 1 152 ? 0.028 15.503 -0.601 1.00 88.94 152 THR A O 1
ATOM 1139 N N . ASP A 1 153 ? -1.973 15.767 -1.597 1.00 86.38 153 ASP A N 1
ATOM 1140 C CA . ASP A 1 153 ? -2.422 16.811 -0.685 1.00 86.38 153 ASP A CA 1
ATOM 1141 C C . ASP A 1 153 ? -2.616 16.199 0.706 1.00 86.38 153 ASP A C 1
ATOM 1143 O O . ASP A 1 153 ? -3.584 15.485 0.977 1.00 86.38 153 ASP A O 1
ATOM 1147 N N . SER A 1 154 ? -1.663 16.490 1.590 1.00 84.62 154 SER A N 1
ATOM 1148 C CA . SER A 1 154 ? -1.650 15.994 2.962 1.00 84.62 154 SER A CA 1
ATOM 1149 C C . SER A 1 154 ? -2.929 16.297 3.739 1.00 84.62 154 SER A C 1
ATOM 1151 O O . SER A 1 154 ? -3.357 15.464 4.539 1.00 84.62 154 SER A O 1
ATOM 1153 N N . ALA A 1 155 ? -3.562 17.451 3.508 1.00 85.19 155 ALA A N 1
ATOM 1154 C CA . ALA A 1 155 ? -4.780 17.825 4.214 1.00 85.19 155 ALA A CA 1
ATOM 1155 C C . ALA A 1 155 ?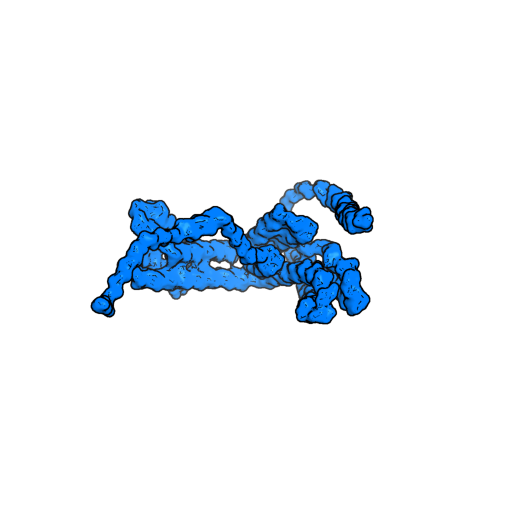 -5.957 16.976 3.726 1.00 85.19 155 ALA A C 1
ATOM 1157 O O . ALA A 1 155 ? -6.666 16.373 4.537 1.00 85.19 155 ALA A O 1
ATOM 1158 N N . ALA A 1 156 ? -6.120 16.863 2.405 1.00 87.19 156 ALA A N 1
ATOM 1159 C CA . ALA A 1 156 ? -7.169 16.051 1.798 1.00 87.19 156 ALA A CA 1
ATOM 1160 C C . ALA A 1 156 ? -7.006 14.554 2.118 1.00 87.19 156 ALA A C 1
ATOM 1162 O O . ALA A 1 156 ? -7.980 13.897 2.486 1.00 87.19 156 ALA A O 1
ATOM 1163 N N . ALA A 1 157 ? -5.784 14.019 2.042 1.00 86.62 157 ALA A N 1
ATOM 1164 C CA . ALA A 1 157 ? -5.503 12.611 2.324 1.00 86.62 157 ALA A CA 1
ATOM 1165 C C . ALA A 1 157 ? -5.792 12.241 3.780 1.00 86.62 157 ALA A C 1
ATOM 1167 O O . ALA A 1 157 ? -6.422 11.218 4.050 1.00 86.62 157 ALA A O 1
ATOM 1168 N N . ARG A 1 158 ? -5.416 13.102 4.730 1.00 85.00 158 ARG A N 1
ATOM 1169 C CA . ARG A 1 158 ? -5.716 12.886 6.150 1.00 85.00 158 ARG A CA 1
ATOM 1170 C C . ARG A 1 158 ? -7.196 13.008 6.453 1.00 85.00 158 ARG A C 1
ATOM 1172 O O . ARG A 1 158 ? -7.722 12.176 7.184 1.00 85.00 158 ARG A O 1
ATOM 1179 N N . ALA A 1 159 ? -7.879 13.993 5.871 1.00 86.75 159 ALA A N 1
ATOM 1180 C CA . ALA A 1 159 ? -9.328 14.113 6.006 1.00 86.75 159 ALA A CA 1
ATOM 1181 C C . ALA A 1 159 ? -10.039 12.857 5.474 1.00 86.75 159 ALA A C 1
ATOM 1183 O O . ALA A 1 159 ? -10.932 12.324 6.134 1.00 86.75 159 ALA A O 1
ATOM 1184 N N . ALA A 1 160 ? -9.599 12.334 4.326 1.00 88.69 160 ALA A N 1
ATOM 1185 C CA . ALA A 1 160 ? -10.113 11.090 3.764 1.00 88.69 160 ALA A CA 1
ATOM 1186 C C . ALA A 1 160 ? -9.821 9.875 4.663 1.00 88.69 160 ALA A C 1
ATOM 1188 O O . ALA A 1 160 ? -10.719 9.066 4.887 1.00 88.69 160 ALA A O 1
ATOM 1189 N N . ALA A 1 161 ? -8.614 9.762 5.224 1.00 88.31 161 ALA A N 1
ATOM 1190 C CA . ALA A 1 161 ? -8.235 8.669 6.124 1.00 88.31 161 ALA A CA 1
ATOM 1191 C C . ALA A 1 161 ? -9.036 8.683 7.439 1.00 88.31 161 ALA A C 1
ATOM 1193 O O . ALA A 1 161 ? -9.512 7.643 7.905 1.00 88.31 161 ALA A O 1
ATOM 1194 N N . VAL A 1 162 ? -9.236 9.865 8.027 1.00 90.50 162 VAL A N 1
ATOM 1195 C CA . VAL A 1 162 ? -10.064 10.027 9.229 1.00 90.50 162 VAL A CA 1
ATOM 1196 C C . VAL A 1 162 ? -11.521 9.679 8.924 1.00 90.50 162 VAL A C 1
ATOM 1198 O O . VAL A 1 162 ? -12.150 8.951 9.689 1.00 90.50 162 VAL A O 1
ATOM 1201 N N . LYS A 1 163 ? -12.051 10.123 7.780 1.00 91.06 163 LYS A N 1
ATOM 1202 C CA . LYS A 1 163 ? -13.402 9.751 7.351 1.00 91.06 163 LYS A CA 1
ATOM 1203 C C . LYS A 1 163 ? -13.540 8.237 7.174 1.00 91.06 163 LYS A C 1
ATOM 1205 O O . LYS A 1 163 ? -14.445 7.648 7.747 1.00 91.06 163 LYS A O 1
ATOM 1210 N N . ALA A 1 164 ? -12.621 7.604 6.445 1.00 91.06 164 ALA A N 1
ATOM 1211 C CA . ALA A 1 164 ? -12.657 6.166 6.191 1.00 91.06 164 ALA A CA 1
ATOM 1212 C C . ALA A 1 164 ? -12.580 5.338 7.487 1.00 91.06 164 ALA A C 1
ATOM 1214 O O . ALA A 1 164 ? -13.298 4.350 7.638 1.00 91.06 164 ALA A O 1
ATOM 1215 N N . SER A 1 165 ? -11.747 5.746 8.450 1.00 92.88 165 SER A N 1
ATOM 1216 C CA . SER A 1 165 ? -11.701 5.086 9.762 1.00 92.88 165 SER A CA 1
ATOM 1217 C C . SER A 1 165 ? -12.975 5.332 10.583 1.00 92.88 165 SER A C 1
ATOM 1219 O O . SER A 1 165 ? -13.434 4.419 11.269 1.00 92.88 165 SER A O 1
ATOM 1221 N N . GLY A 1 166 ? -13.605 6.505 10.461 1.00 92.44 166 GLY A N 1
ATOM 1222 C CA . GLY A 1 166 ? -14.912 6.795 11.061 1.00 92.44 166 GLY A CA 1
ATOM 1223 C C . GLY A 1 166 ? -16.050 5.959 10.459 1.00 92.44 166 GLY A C 1
ATOM 1224 O O . GLY A 1 166 ? -16.895 5.429 11.187 1.00 92.44 166 GLY A O 1
ATOM 1225 N N . ASP A 1 167 ? -16.040 5.758 9.141 1.00 92.94 167 ASP A N 1
ATOM 1226 C CA . ASP A 1 167 ? -16.956 4.841 8.453 1.00 92.94 167 ASP A CA 1
ATOM 1227 C C . ASP A 1 167 ? -16.756 3.401 8.966 1.00 92.94 167 ASP A C 1
ATOM 1229 O O . ASP A 1 167 ? -17.727 2.684 9.213 1.00 92.94 167 ASP A O 1
ATOM 1233 N N . GLY A 1 168 ? -15.504 3.006 9.230 1.00 94.88 168 GLY A N 1
ATOM 1234 C CA . GLY A 1 168 ? -15.157 1.729 9.861 1.00 94.88 168 GLY A CA 1
ATOM 1235 C C . GLY A 1 168 ? -15.743 1.554 11.267 1.00 94.88 168 GLY A C 1
ATOM 1236 O O . GLY A 1 168 ? -16.302 0.498 11.567 1.00 94.88 168 GLY A O 1
ATOM 1237 N N . VAL A 1 169 ? -15.685 2.588 12.116 1.00 95.25 169 VAL A N 1
ATOM 1238 C CA . VAL A 1 169 ? -16.342 2.584 13.441 1.00 95.25 169 VAL A CA 1
ATOM 1239 C C . VAL A 1 169 ? -17.853 2.432 13.290 1.00 95.25 169 VAL A C 1
ATOM 1241 O O . VAL A 1 169 ? -18.457 1.598 13.964 1.00 95.25 169 VAL A O 1
ATOM 1244 N N . SER A 1 170 ? -18.457 3.191 12.375 1.00 93.81 170 SER A N 1
ATOM 1245 C CA . SER A 1 170 ? -19.902 3.156 12.124 1.00 93.81 170 SER A CA 1
ATOM 1246 C C . SER A 1 170 ? -20.361 1.767 11.665 1.00 93.81 170 SER A C 1
ATOM 1248 O O . SER A 1 170 ? -21.348 1.235 12.177 1.00 93.81 170 SER A O 1
ATOM 1250 N N . ALA A 1 171 ? -19.610 1.143 10.753 1.00 95.31 171 ALA A N 1
ATOM 1251 C CA . ALA A 1 171 ? -19.872 -0.210 10.274 1.00 95.31 171 ALA A CA 1
ATOM 1252 C C . ALA A 1 171 ? -19.720 -1.259 11.389 1.00 95.31 171 ALA A C 1
ATOM 1254 O O . ALA A 1 171 ? -20.603 -2.100 11.563 1.00 95.31 171 ALA A O 1
ATOM 1255 N N . ALA A 1 172 ? -18.642 -1.192 12.179 1.00 96.50 172 ALA A N 1
ATOM 1256 C CA . ALA A 1 172 ? -18.411 -2.117 13.289 1.00 96.50 172 ALA A CA 1
ATOM 1257 C C . ALA A 1 172 ? -19.480 -1.984 14.387 1.00 96.50 172 ALA A C 1
ATOM 1259 O O . ALA A 1 172 ? -19.933 -2.983 14.945 1.00 96.50 172 ALA A O 1
ATOM 1260 N N . PHE A 1 173 ? -19.926 -0.759 14.667 1.00 95.56 173 PHE A N 1
ATOM 1261 C CA . PHE A 1 173 ? -21.000 -0.492 15.617 1.00 95.56 173 PHE A CA 1
ATOM 1262 C C . PHE A 1 173 ? -22.353 -1.024 15.127 1.00 95.56 173 PHE A C 1
ATOM 1264 O O . PHE A 1 173 ? -23.085 -1.648 15.896 1.00 95.56 173 PHE A O 1
ATOM 1271 N N . GLY A 1 174 ? -22.666 -0.839 13.841 1.00 94.88 174 GLY A N 1
ATOM 1272 C CA . GLY A 1 174 ? -23.847 -1.436 13.212 1.00 94.88 174 GLY A CA 1
ATOM 1273 C C . GLY A 1 174 ? -23.830 -2.964 13.290 1.00 94.88 174 GLY A C 1
ATOM 1274 O O . GLY A 1 174 ? -24.804 -3.565 13.737 1.00 94.88 174 GLY A O 1
ATOM 1275 N N . ALA A 1 175 ? -22.696 -3.587 12.956 1.00 95.75 175 ALA A N 1
ATOM 1276 C CA . ALA A 1 175 ? -22.519 -5.036 13.050 1.00 95.75 175 ALA A CA 1
ATOM 1277 C C . ALA A 1 175 ? -22.683 -5.559 14.487 1.00 95.75 175 ALA A C 1
ATOM 1279 O O . ALA A 1 175 ? -23.289 -6.610 14.687 1.00 95.75 175 ALA A O 1
ATOM 1280 N N . LEU A 1 176 ? -22.197 -4.820 15.492 1.00 96.19 176 LEU A N 1
ATOM 1281 C CA . LEU A 1 176 ? -22.409 -5.164 16.898 1.00 96.19 176 LEU A CA 1
ATOM 1282 C C . LEU A 1 176 ? -23.888 -5.132 17.285 1.00 96.19 176 LEU A C 1
ATOM 1284 O O . LEU A 1 176 ? -24.353 -6.053 17.952 1.00 96.19 176 LEU A O 1
ATOM 1288 N N . LYS A 1 177 ? -24.639 -4.107 16.869 1.00 95.12 177 LYS A N 1
ATOM 1289 C CA . LYS A 1 177 ? -26.082 -4.042 17.143 1.00 95.12 177 LYS A CA 1
ATOM 1290 C C . LYS A 1 177 ? -26.816 -5.238 16.543 1.00 95.12 177 LYS A C 1
ATOM 1292 O O . LYS A 1 177 ? -27.550 -5.909 17.261 1.00 95.12 177 LYS A O 1
ATOM 1297 N N . THR A 1 178 ? -26.544 -5.554 15.278 1.00 95.81 178 THR A N 1
ATOM 1298 C CA . THR A 1 178 ? -27.128 -6.722 14.607 1.00 95.81 178 THR A CA 1
ATOM 1299 C C . THR A 1 178 ? -26.750 -8.040 15.295 1.00 95.81 178 THR A C 1
ATOM 1301 O O . THR A 1 178 ? -27.606 -8.905 15.461 1.00 95.81 178 THR A O 1
ATOM 1304 N N . ASP A 1 179 ? -25.500 -8.201 15.746 1.00 95.06 179 ASP A N 1
ATOM 1305 C CA . ASP A 1 179 ? -25.076 -9.391 16.502 1.00 95.06 179 ASP A CA 1
ATOM 1306 C C . ASP A 1 179 ? -25.841 -9.525 17.830 1.00 95.06 179 ASP A C 1
ATOM 1308 O O . ASP A 1 179 ? -26.278 -10.617 18.190 1.00 95.06 179 ASP A O 1
ATOM 1312 N N . LEU A 1 180 ? -26.050 -8.415 18.546 1.00 94.31 180 LEU A N 1
ATOM 1313 C CA . LEU A 1 180 ? -26.739 -8.401 19.840 1.00 94.31 180 LEU A CA 1
ATOM 1314 C C . LEU A 1 180 ? -28.254 -8.606 19.737 1.00 94.31 180 LEU A C 1
ATOM 1316 O O . LEU A 1 180 ? -28.841 -9.162 20.665 1.00 94.31 180 LEU A O 1
ATOM 1320 N N . GLU A 1 181 ? -28.884 -8.213 18.631 1.00 94.25 181 GLU A N 1
ATOM 1321 C CA . GLU A 1 181 ? -30.298 -8.512 18.353 1.00 94.25 181 GLU A CA 1
ATOM 1322 C C . GLU A 1 181 ? -30.555 -10.022 18.238 1.00 94.25 181 GLU A C 1
ATOM 1324 O O . GLU A 1 181 ? -31.614 -10.507 18.637 1.00 94.25 181 GLU A O 1
ATOM 1329 N N . GLY A 1 182 ? -29.569 -10.781 17.752 1.00 93.12 182 GLY A N 1
ATOM 1330 C CA . GLY A 1 182 ? -29.638 -12.239 17.645 1.00 93.12 182 GLY A CA 1
ATOM 1331 C C . GLY A 1 182 ? -29.431 -12.987 18.966 1.00 93.12 182 GLY A C 1
ATOM 1332 O O . GLY A 1 182 ? -29.534 -14.215 18.990 1.00 93.12 182 GLY A O 1
ATOM 1333 N N . VAL A 1 183 ? -29.121 -12.288 20.063 1.00 93.62 183 VAL A N 1
ATOM 1334 C CA . VAL A 1 183 ? -28.770 -12.912 21.342 1.00 93.62 183 VAL A CA 1
ATOM 1335 C C . VAL A 1 183 ? -29.791 -12.559 22.422 1.00 93.62 183 VAL A C 1
ATOM 1337 O O . VAL A 1 183 ? -30.010 -11.377 22.693 1.00 93.62 183 VAL A O 1
ATOM 1340 N N . PRO A 1 184 ? -30.377 -13.553 23.117 1.00 92.12 184 PRO A N 1
ATOM 1341 C CA . PRO A 1 184 ? -31.254 -13.291 24.252 1.00 92.12 184 PRO A CA 1
ATOM 1342 C C . PRO A 1 184 ? -30.564 -12.413 25.306 1.00 92.12 184 PRO A C 1
ATOM 1344 O O . PRO A 1 184 ? -29.515 -12.770 25.835 1.00 92.12 184 PRO A O 1
ATOM 1347 N N . GLY A 1 185 ? -31.140 -11.243 25.591 1.00 89.38 185 GLY A N 1
ATOM 1348 C CA . GLY A 1 185 ? -30.574 -10.276 26.540 1.00 89.38 185 GLY A CA 1
ATOM 1349 C C . GLY A 1 185 ? -29.370 -9.474 26.023 1.00 89.38 185 GLY A C 1
ATOM 1350 O O . GLY A 1 185 ? -28.818 -8.675 26.778 1.00 89.38 185 GLY A O 1
ATOM 1351 N N . GLY A 1 186 ? -28.979 -9.619 24.751 1.00 89.94 186 GLY A N 1
ATOM 1352 C CA . GLY A 1 186 ? -27.833 -8.918 24.161 1.00 89.94 186 GLY A CA 1
ATOM 1353 C C . GLY A 1 186 ? -27.935 -7.392 24.253 1.00 89.94 186 GLY A C 1
ATOM 1354 O O . GLY A 1 186 ? -26.952 -6.724 24.560 1.00 89.94 186 GLY A O 1
ATOM 1355 N N . ALA A 1 187 ? -29.139 -6.835 24.102 1.00 90.69 187 ALA A N 1
ATOM 1356 C CA . ALA A 1 187 ? -29.377 -5.394 24.202 1.00 90.69 187 ALA A CA 1
ATOM 1357 C C . ALA A 1 187 ? -28.982 -4.786 25.565 1.00 90.69 187 ALA A C 1
ATOM 1359 O O . ALA A 1 187 ? -28.597 -3.621 25.621 1.00 90.69 187 ALA A O 1
ATOM 1360 N N . ALA A 1 188 ? -29.001 -5.566 26.655 1.00 91.69 188 ALA A N 1
ATOM 1361 C CA . ALA A 1 188 ? -28.603 -5.089 27.984 1.00 91.69 188 ALA A CA 1
ATOM 1362 C C . ALA A 1 188 ? -27.104 -4.743 28.077 1.00 91.69 188 ALA A C 1
ATOM 1364 O O . ALA A 1 188 ? -26.680 -4.044 28.997 1.00 91.69 188 ALA A O 1
ATOM 1365 N N . TRP A 1 189 ? -26.302 -5.199 27.112 1.00 92.25 189 TRP A N 1
ATOM 1366 C CA . TRP A 1 189 ? -24.875 -4.903 27.032 1.00 92.25 189 TRP A CA 1
ATOM 1367 C C . TRP A 1 189 ? -24.565 -3.561 26.368 1.00 92.25 189 TRP A C 1
ATOM 1369 O O . TRP A 1 189 ? -23.464 -3.048 26.555 1.00 92.25 189 TRP A O 1
ATOM 1379 N N . LEU A 1 190 ? -25.510 -2.970 25.628 1.00 92.75 190 LEU A N 1
ATOM 1380 C CA . LEU A 1 190 ? -25.301 -1.682 24.959 1.00 92.75 190 LEU A CA 1
ATOM 1381 C C . LEU A 1 190 ? -25.053 -0.540 25.968 1.00 92.75 190 LEU A C 1
ATOM 1383 O O . LEU A 1 190 ? -24.026 0.130 25.832 1.00 92.75 190 LEU A O 1
ATOM 1387 N N . PRO A 1 191 ? -25.860 -0.369 27.038 1.00 93.75 191 PRO A N 1
ATOM 1388 C CA . PRO A 1 191 ? -25.561 0.622 28.074 1.00 93.75 191 PRO A CA 1
ATOM 1389 C C . PRO A 1 191 ? -24.261 0.318 28.825 1.00 93.75 191 PRO A C 1
ATOM 1391 O O . PRO A 1 191 ? -23.530 1.226 29.206 1.00 93.75 191 PRO A O 1
ATOM 1394 N N . TYR A 1 192 ? -23.933 -0.966 29.014 1.00 91.25 192 TYR A N 1
ATOM 1395 C CA . TYR A 1 192 ? -22.711 -1.372 29.711 1.00 91.25 192 TYR A CA 1
ATOM 1396 C C . TYR A 1 192 ? -21.440 -0.878 29.008 1.00 91.25 192 TYR A C 1
ATOM 1398 O O . TYR A 1 192 ? -20.471 -0.555 29.693 1.00 91.25 192 TYR A O 1
ATOM 1406 N N . ILE A 1 193 ? -21.433 -0.833 27.670 1.00 93.25 193 ILE A N 1
ATOM 1407 C CA . ILE A 1 193 ? -20.299 -0.349 26.867 1.00 93.25 193 ILE A CA 1
ATOM 1408 C C . ILE A 1 193 ? -20.406 1.133 26.482 1.00 93.25 193 ILE A C 1
ATOM 1410 O O . ILE A 1 193 ? -19.589 1.587 25.691 1.00 93.25 193 ILE A O 1
ATOM 1414 N N . TYR A 1 194 ? -21.382 1.876 27.009 1.00 93.81 194 TYR A N 1
ATOM 1415 C CA . TYR A 1 194 ? -21.662 3.265 26.624 1.00 93.81 194 TYR A CA 1
ATOM 1416 C C . TYR A 1 194 ? -22.040 3.450 25.139 1.00 93.81 194 TYR A C 1
ATOM 1418 O O . TYR A 1 194 ? -21.675 4.435 24.490 1.00 93.81 194 TYR A O 1
ATOM 1426 N N . ALA A 1 195 ? -22.746 2.471 24.561 1.00 91.81 195 ALA A N 1
ATOM 1427 C CA . ALA A 1 195 ? -23.126 2.492 23.149 1.00 91.81 195 ALA A CA 1
ATOM 1428 C C . ALA A 1 195 ? -24.088 3.640 22.806 1.00 91.81 195 ALA A C 1
ATOM 1430 O O . ALA A 1 195 ? -24.030 4.173 21.697 1.00 91.81 195 ALA A O 1
ATOM 1431 N N . ASP A 1 196 ? -24.973 4.010 23.730 1.00 91.31 196 ASP A N 1
ATOM 1432 C CA . ASP A 1 196 ? -25.979 5.049 23.501 1.00 91.31 196 ASP A CA 1
ATOM 1433 C C . ASP A 1 196 ? -25.349 6.444 23.548 1.00 91.31 196 ASP A C 1
ATOM 1435 O O . ASP A 1 196 ? -25.647 7.294 22.702 1.00 91.31 196 ASP A O 1
ATOM 1439 N N . GLU A 1 197 ? -24.409 6.665 24.468 1.00 92.50 197 GLU A N 1
ATOM 1440 C CA . GLU A 1 197 ? -23.591 7.875 24.527 1.00 92.50 197 GLU A CA 1
ATOM 1441 C C . GLU A 1 197 ? -22.737 8.013 23.268 1.00 92.50 197 GLU A C 1
ATOM 1443 O O . GLU A 1 197 ? -22.687 9.095 22.677 1.00 92.50 197 GLU A O 1
ATOM 1448 N N . LEU A 1 198 ? -22.119 6.914 22.817 1.00 92.62 198 LEU A N 1
ATOM 1449 C CA . LEU A 1 198 ? -21.368 6.893 21.567 1.00 92.62 198 LEU A CA 1
ATOM 1450 C C . LEU A 1 198 ? -22.267 7.238 20.379 1.00 92.62 198 LEU A C 1
ATOM 1452 O O . LEU A 1 198 ? -21.927 8.135 19.616 1.00 92.62 198 LEU A O 1
ATOM 1456 N N . ALA A 1 199 ? -23.421 6.583 20.234 1.00 91.75 199 ALA A N 1
ATOM 1457 C CA . ALA A 1 199 ? -24.346 6.839 19.132 1.00 91.75 199 ALA A CA 1
ATOM 1458 C C . ALA A 1 199 ? -24.840 8.295 19.116 1.00 91.75 199 ALA A C 1
ATOM 1460 O O . ALA A 1 199 ? -24.898 8.926 18.058 1.00 91.75 199 ALA A O 1
ATOM 1461 N N . THR A 1 200 ? -25.153 8.840 20.292 1.00 92.38 200 THR A N 1
ATOM 1462 C CA . THR A 1 200 ? -25.616 10.223 20.446 1.00 92.38 200 THR A CA 1
ATOM 1463 C C . THR A 1 200 ? -24.523 11.212 20.050 1.00 92.38 200 THR A C 1
ATOM 1465 O O . THR A 1 200 ? -24.763 12.092 19.218 1.00 92.38 200 THR A O 1
ATOM 1468 N N . ALA A 1 201 ? -23.308 11.046 20.579 1.00 91.44 201 ALA A N 1
ATOM 1469 C CA . ALA A 1 201 ? -22.181 11.916 20.255 1.00 91.44 201 ALA A CA 1
ATOM 1470 C C . ALA A 1 201 ? -21.834 11.848 18.756 1.00 91.44 201 ALA A C 1
ATOM 1472 O O . ALA A 1 201 ? -21.755 12.883 18.087 1.00 91.44 201 ALA A O 1
ATOM 1473 N N . TRP A 1 202 ? -21.769 10.629 18.209 1.00 90.44 202 TRP A N 1
ATOM 1474 C CA . TRP A 1 202 ? -21.458 10.363 16.803 1.00 90.44 202 TRP A CA 1
ATOM 1475 C C . TRP A 1 202 ? -22.439 11.029 15.836 1.00 90.44 202 TRP A C 1
ATOM 1477 O O . TRP A 1 202 ? -22.033 11.535 14.793 1.00 90.44 202 TRP A O 1
ATOM 1487 N N . SER A 1 203 ? -23.729 11.072 16.190 1.00 88.12 203 SER A N 1
ATOM 1488 C CA . SER A 1 203 ? -24.762 11.712 15.365 1.00 88.12 203 SER A CA 1
ATOM 1489 C C . SER A 1 203 ? -24.648 13.240 15.291 1.00 88.12 203 SER A C 1
ATOM 1491 O O . SER A 1 203 ? -25.168 13.844 14.356 1.00 88.12 203 SER A O 1
ATOM 1493 N N . THR A 1 204 ? -23.974 13.866 16.261 1.00 87.25 204 THR A N 1
ATOM 1494 C CA . THR A 1 204 ? -23.845 15.329 16.345 1.00 87.25 204 THR A CA 1
ATOM 1495 C C . THR A 1 204 ? -22.652 15.833 15.534 1.00 87.25 204 THR A C 1
ATOM 1497 O O . THR A 1 204 ? -22.795 16.719 14.696 1.00 87.25 204 THR A O 1
ATOM 1500 N N . SER A 1 205 ? -21.467 15.278 15.787 1.00 84.56 205 SER A N 1
ATOM 1501 C CA . SER A 1 205 ? -20.283 15.441 14.939 1.00 84.56 205 SER A CA 1
ATOM 1502 C C . SER A 1 205 ? -19.308 14.314 15.236 1.00 84.56 205 SER A C 1
ATOM 1504 O O . SER A 1 205 ? -19.114 13.952 16.395 1.00 84.56 205 SER A O 1
ATOM 1506 N N . TRP A 1 206 ? -18.645 13.795 14.209 1.00 81.06 206 TRP A N 1
ATOM 1507 C CA . TRP A 1 206 ? -17.638 12.752 14.375 1.00 81.06 206 TRP A CA 1
ATOM 1508 C C . TRP A 1 206 ? -16.306 13.294 14.924 1.00 81.06 206 TRP A C 1
ATOM 1510 O O . TRP A 1 206 ? -15.563 12.542 15.543 1.00 81.06 206 TRP A O 1
ATOM 1520 N N . ASP A 1 207 ? -16.009 14.588 14.752 1.00 77.69 207 ASP A N 1
ATOM 1521 C CA . ASP A 1 207 ? -14.691 15.186 15.038 1.00 77.69 207 ASP A CA 1
ATOM 1522 C C . ASP A 1 207 ? -14.604 16.038 16.316 1.00 77.69 207 ASP A C 1
ATOM 1524 O O . ASP A 1 207 ? -13.587 16.693 16.551 1.00 77.69 207 ASP A O 1
ATOM 1528 N N . ASN A 1 208 ? -15.648 16.053 17.148 1.00 87.62 208 ASN A N 1
ATOM 1529 C CA . ASN A 1 208 ? -15.684 16.900 18.339 1.00 87.62 208 ASN A CA 1
ATOM 1530 C C . ASN A 1 208 ? -15.145 16.187 19.597 1.00 87.62 208 ASN A C 1
ATOM 1532 O O . ASN A 1 208 ? -15.075 14.957 19.681 1.00 87.62 208 ASN A O 1
ATOM 1536 N N . ASP A 1 209 ? -14.799 16.975 20.618 1.00 89.44 209 ASP A N 1
ATOM 1537 C CA . ASP A 1 209 ? -14.248 16.452 21.875 1.00 89.44 209 ASP A CA 1
ATOM 1538 C C . ASP A 1 209 ? -15.210 15.496 22.601 1.00 89.44 209 ASP A C 1
ATOM 1540 O O . ASP A 1 209 ? -14.764 14.550 23.252 1.00 89.44 209 ASP A O 1
ATOM 1544 N N . ALA A 1 210 ? -16.526 15.696 22.461 1.00 91.00 210 ALA A N 1
ATOM 1545 C CA . ALA A 1 210 ? -17.540 14.836 23.069 1.00 91.00 210 ALA A CA 1
ATOM 1546 C C . ALA A 1 210 ? -17.540 13.425 22.456 1.00 91.00 210 ALA A C 1
ATOM 1548 O O . ALA A 1 210 ? -17.569 12.431 23.182 1.00 91.00 210 ALA A O 1
ATOM 1549 N N . THR A 1 211 ? -17.431 13.326 21.133 1.00 92.38 211 THR A N 1
ATOM 1550 C CA . THR A 1 211 ? -17.348 12.061 20.400 1.00 92.38 211 THR A CA 1
ATOM 1551 C C . THR A 1 211 ? -16.042 11.346 20.686 1.00 92.38 211 THR A C 1
ATOM 1553 O O . THR A 1 211 ? -16.043 10.144 20.952 1.00 92.38 211 THR A O 1
ATOM 1556 N N . ILE A 1 212 ? -14.928 12.078 20.742 1.00 92.19 212 ILE A N 1
ATOM 1557 C CA . ILE A 1 212 ? -13.634 11.512 21.143 1.00 92.19 212 ILE A CA 1
ATOM 1558 C C . ILE A 1 212 ? -13.700 10.973 22.582 1.00 92.19 212 ILE A C 1
ATOM 1560 O O . ILE A 1 212 ? -13.169 9.895 22.858 1.00 92.19 212 ILE A O 1
ATOM 1564 N N . ALA A 1 213 ? -14.362 11.679 23.503 1.00 93.75 213 ALA A N 1
ATOM 1565 C CA . ALA A 1 213 ? -14.554 11.210 24.874 1.00 93.75 213 ALA A CA 1
ATOM 1566 C C . ALA A 1 213 ? -15.428 9.945 24.937 1.00 93.75 213 ALA A C 1
ATOM 1568 O O . ALA A 1 213 ? -15.055 8.987 25.618 1.00 93.75 213 ALA A O 1
ATOM 1569 N N . ALA A 1 214 ? -16.533 9.900 24.188 1.00 94.44 214 ALA A N 1
ATOM 1570 C CA . ALA A 1 214 ? -17.420 8.737 24.124 1.00 94.44 214 ALA A CA 1
ATOM 1571 C C . ALA A 1 214 ? -16.724 7.502 23.523 1.00 94.44 214 ALA A C 1
ATOM 1573 O O . ALA A 1 214 ? -16.835 6.397 24.062 1.00 94.44 214 ALA A O 1
ATOM 1574 N N . LEU A 1 215 ? -15.929 7.689 22.464 1.00 94.81 215 LEU A N 1
ATOM 1575 C CA . LEU A 1 215 ? -15.080 6.642 21.891 1.00 94.81 215 LEU A CA 1
ATOM 1576 C C . LEU A 1 215 ? -14.080 6.101 22.912 1.00 94.81 215 LEU A C 1
ATOM 1578 O O . LEU A 1 215 ? -13.964 4.888 23.076 1.00 94.81 215 LEU A O 1
ATOM 1582 N N . LYS A 1 216 ? -13.371 6.986 23.626 1.00 95.31 216 LYS A N 1
ATOM 1583 C CA . LYS A 1 216 ? -12.400 6.589 24.657 1.00 95.31 216 LYS A CA 1
ATOM 1584 C C . LYS A 1 216 ? -13.064 5.841 25.812 1.00 95.31 216 LYS A C 1
ATOM 1586 O O . LYS A 1 216 ? -12.496 4.856 26.279 1.00 95.31 216 LYS A O 1
ATOM 1591 N N . ALA A 1 217 ? -14.250 6.264 26.248 1.00 94.81 217 ALA A N 1
ATOM 1592 C CA . ALA A 1 217 ? -15.014 5.580 27.290 1.00 94.81 217 ALA A CA 1
ATOM 1593 C C . ALA A 1 217 ? -15.448 4.173 26.844 1.00 94.81 217 ALA A C 1
ATOM 1595 O O . ALA A 1 217 ? -15.185 3.194 27.548 1.00 94.81 217 ALA A O 1
ATOM 1596 N N . THR A 1 218 ? -16.021 4.065 25.642 1.00 95.25 218 THR A N 1
ATOM 1597 C CA . THR A 1 218 ? -16.427 2.788 25.030 1.00 95.25 218 THR A CA 1
ATOM 1598 C C . THR A 1 218 ? -15.232 1.846 24.897 1.00 95.25 218 THR A C 1
ATOM 1600 O O . THR A 1 218 ? -15.259 0.712 25.374 1.00 95.25 218 THR A O 1
ATOM 1603 N N . HIS A 1 219 ? -14.136 2.332 24.312 1.00 94.94 219 HIS A N 1
ATOM 1604 C CA . HIS A 1 219 ? -12.907 1.566 24.134 1.00 94.94 219 HIS A CA 1
ATOM 1605 C C . HIS A 1 219 ? -12.303 1.123 25.469 1.00 94.94 219 HIS A C 1
ATOM 1607 O O . HIS A 1 219 ? -11.975 -0.049 25.645 1.00 94.94 219 HIS A O 1
ATOM 1613 N N . GLY A 1 220 ? -12.212 2.038 26.439 1.00 93.56 220 GLY A N 1
ATOM 1614 C CA . GLY A 1 220 ? -11.735 1.737 27.785 1.00 93.56 220 GLY A CA 1
ATOM 1615 C C . GLY A 1 220 ? -12.540 0.610 28.421 1.00 93.56 220 GLY A C 1
ATOM 1616 O O . GLY A 1 220 ? -11.960 -0.321 28.976 1.00 93.56 220 GLY A O 1
ATOM 1617 N N . ARG A 1 221 ? -13.868 0.622 28.261 1.00 93.25 221 ARG A N 1
ATOM 1618 C CA . ARG A 1 221 ? -14.728 -0.441 28.781 1.00 93.25 221 ARG A CA 1
ATOM 1619 C C . ARG A 1 221 ? -14.497 -1.781 28.088 1.00 93.25 221 ARG A C 1
ATOM 1621 O O . ARG A 1 221 ? -14.368 -2.791 28.779 1.00 93.25 221 ARG A O 1
ATOM 1628 N N . LEU A 1 222 ? -14.376 -1.800 26.762 1.00 93.00 222 LEU A N 1
ATOM 1629 C CA . LEU A 1 222 ? -14.084 -3.020 25.997 1.00 93.00 222 LEU A CA 1
ATOM 1630 C C . LEU A 1 222 ? -12.719 -3.625 26.361 1.00 93.00 222 LEU A C 1
ATOM 1632 O O . LEU A 1 222 ? -12.586 -4.847 26.447 1.00 93.00 222 LEU A O 1
ATOM 1636 N N . MET A 1 223 ? -11.730 -2.782 26.661 1.00 91.69 223 MET A N 1
ATOM 1637 C CA . MET A 1 223 ? -10.404 -3.216 27.108 1.00 91.69 223 MET A CA 1
ATOM 1638 C C . MET A 1 223 ? -10.404 -3.826 28.519 1.00 91.69 223 MET A C 1
ATOM 1640 O O . MET A 1 223 ? -9.533 -4.633 28.835 1.00 91.69 223 MET A O 1
ATOM 1644 N N . THR A 1 224 ? -11.404 -3.533 29.362 1.00 90.38 224 THR A N 1
ATOM 1645 C CA . THR A 1 224 ? -11.526 -4.172 30.690 1.00 90.38 224 THR A CA 1
ATOM 1646 C C . THR A 1 224 ? -11.993 -5.630 30.647 1.00 90.38 224 THR A C 1
ATOM 1648 O O . THR A 1 224 ? -12.049 -6.260 31.704 1.00 90.38 224 THR A O 1
ATOM 1651 N N . ARG A 1 225 ? -12.281 -6.216 29.468 1.00 88.00 225 ARG A N 1
ATOM 1652 C CA . ARG A 1 225 ? -12.791 -7.603 29.366 1.00 88.00 225 ARG A CA 1
ATOM 1653 C C . ARG A 1 225 ? -11.926 -8.617 30.111 1.00 88.00 225 ARG A C 1
ATOM 1655 O O . ARG A 1 225 ? -12.447 -9.551 30.709 1.00 88.00 225 ARG A O 1
ATOM 1662 N N . ASP A 1 226 ? -10.606 -8.432 30.085 1.00 85.94 226 ASP A N 1
ATOM 1663 C CA . ASP A 1 226 ? -9.669 -9.384 30.676 1.00 85.94 226 ASP A CA 1
ATOM 1664 C C . ASP A 1 226 ? -9.604 -9.299 32.197 1.00 85.94 226 ASP A C 1
ATOM 1666 O O . ASP A 1 226 ? -9.144 -10.243 32.836 1.00 85.94 226 ASP A O 1
ATOM 1670 N N . THR A 1 227 ? -10.113 -8.203 32.760 1.00 88.06 227 THR A N 1
ATOM 1671 C CA . THR A 1 227 ? -10.203 -7.961 34.204 1.00 88.06 227 THR A CA 1
ATOM 1672 C C . THR A 1 227 ? -11.507 -8.474 34.818 1.00 88.06 227 THR A C 1
ATOM 1674 O O . THR A 1 227 ? -11.660 -8.437 36.037 1.00 88.06 227 THR A O 1
ATOM 1677 N N . LEU A 1 228 ? -12.448 -8.962 33.998 1.00 89.00 228 LEU A N 1
ATOM 1678 C CA . LEU A 1 228 ? -13.698 -9.538 34.483 1.00 89.00 228 LEU A CA 1
ATOM 1679 C C . LEU A 1 228 ? -13.452 -10.885 35.161 1.00 89.00 228 LEU A C 1
ATOM 1681 O O . LEU A 1 228 ? -12.749 -11.748 34.634 1.00 89.00 228 LEU A O 1
ATOM 1685 N N . THR A 1 229 ? -14.059 -11.056 36.333 1.00 90.00 229 THR A N 1
ATOM 1686 C CA . THR A 1 229 ? -13.967 -12.282 37.134 1.00 90.00 229 THR A CA 1
ATOM 1687 C C . THR A 1 229 ? -14.906 -13.379 36.637 1.00 90.00 229 THR A C 1
ATOM 1689 O O 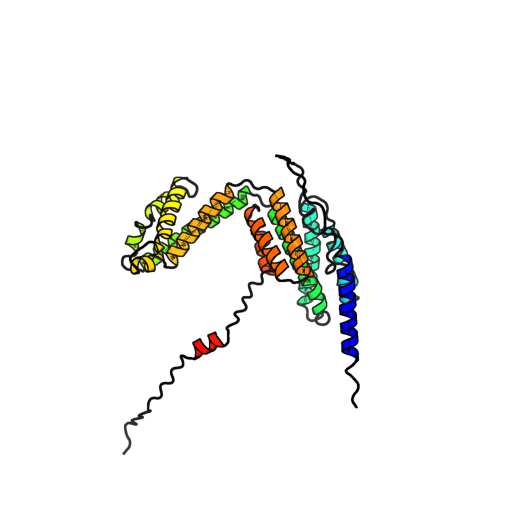. THR A 1 229 ? -14.614 -14.557 36.820 1.00 90.00 229 THR A O 1
ATOM 1692 N N . ASP A 1 230 ? -16.018 -13.004 36.004 1.00 93.19 230 ASP A N 1
ATOM 1693 C CA . ASP A 1 230 ? -16.999 -13.930 35.444 1.00 93.19 230 ASP A CA 1
ATOM 1694 C C . ASP A 1 230 ? -16.574 -14.404 34.041 1.00 93.19 230 ASP A C 1
ATOM 1696 O O . ASP A 1 230 ? -16.395 -13.609 33.110 1.00 93.19 230 ASP A O 1
ATOM 1700 N N . ALA A 1 231 ? -16.416 -15.721 33.892 1.00 91.25 231 ALA A N 1
ATOM 1701 C CA . ALA A 1 231 ? -15.978 -16.360 32.658 1.00 91.25 231 ALA A CA 1
ATOM 1702 C C . ALA A 1 231 ? -16.998 -16.224 31.515 1.00 91.25 231 ALA A C 1
ATOM 1704 O O . ALA A 1 231 ? -16.594 -16.090 30.356 1.00 91.25 231 ALA A O 1
ATOM 1705 N N . GLU A 1 232 ? -18.298 -16.220 31.818 1.00 89.75 232 GLU A N 1
ATOM 1706 C CA . GLU A 1 232 ? -19.351 -16.098 30.804 1.00 89.75 232 GLU A CA 1
ATOM 1707 C C . GLU A 1 232 ? -19.387 -14.677 30.240 1.00 89.75 232 GLU A C 1
ATOM 1709 O O . GLU A 1 232 ? -19.387 -14.484 29.022 1.00 89.75 232 GLU A O 1
ATOM 1714 N N . GLN A 1 233 ? -19.297 -13.672 31.114 1.00 89.81 233 GLN A N 1
ATOM 1715 C CA . GLN A 1 233 ? -19.196 -12.263 30.719 1.00 89.81 233 GLN A CA 1
ATOM 1716 C C . GLN A 1 233 ? -17.933 -11.991 29.900 1.00 89.81 233 GLN A C 1
ATOM 1718 O O . GLN A 1 233 ? -17.975 -11.295 28.880 1.00 89.81 233 GLN A O 1
ATOM 1723 N N . LYS A 1 234 ? -16.806 -12.579 30.313 1.00 92.31 234 LYS A N 1
ATOM 1724 C CA . LYS A 1 234 ? -15.545 -12.484 29.575 1.00 92.31 234 LYS A CA 1
ATOM 1725 C C . LYS A 1 234 ? -15.658 -13.101 28.182 1.00 92.31 234 LYS A C 1
ATOM 1727 O O . LYS A 1 234 ? -15.224 -12.482 27.207 1.00 92.31 234 LYS A O 1
ATOM 1732 N N . SER A 1 235 ? -16.248 -14.291 28.070 1.00 91.00 235 SER A N 1
ATOM 1733 C CA . SER A 1 235 ? -16.486 -14.952 26.781 1.00 91.00 235 SER A CA 1
ATOM 1734 C C . SER A 1 235 ? -17.387 -14.103 25.881 1.00 91.00 235 SER A C 1
ATOM 1736 O O . SER A 1 235 ? -17.074 -13.890 24.708 1.00 91.00 235 SER A O 1
ATOM 1738 N N . PHE A 1 236 ? -18.443 -13.521 26.452 1.00 92.12 236 PHE A N 1
ATOM 1739 C CA . PHE A 1 236 ? -19.388 -12.678 25.731 1.00 92.12 236 PHE A CA 1
ATOM 1740 C C . PHE A 1 236 ? -18.744 -11.412 25.141 1.00 92.12 236 PHE A C 1
ATOM 1742 O O . PHE A 1 236 ? -18.876 -11.153 23.945 1.00 92.12 236 PHE A O 1
ATOM 1749 N N . LEU A 1 237 ? -17.969 -10.660 25.932 1.00 92.44 237 LEU A N 1
ATOM 1750 C CA . LEU A 1 237 ? -17.237 -9.470 25.456 1.00 92.44 237 LEU A CA 1
ATOM 1751 C C . LEU A 1 237 ? -16.045 -9.795 24.539 1.00 92.44 237 LEU A C 1
ATOM 1753 O O . LEU A 1 237 ? -15.428 -8.894 23.961 1.00 92.44 237 LEU A O 1
ATOM 1757 N N . SER A 1 238 ? -15.698 -11.073 24.410 1.00 92.94 238 SER A N 1
ATOM 1758 C CA . SER A 1 238 ? -14.658 -11.551 23.495 1.00 92.94 238 SER A CA 1
ATOM 1759 C C . SER A 1 238 ? -15.216 -11.976 22.134 1.00 92.94 238 SER A C 1
ATOM 1761 O O . SER A 1 238 ? -14.446 -12.410 21.276 1.00 92.94 238 SER A O 1
ATOM 1763 N N . ARG A 1 239 ? -16.532 -11.845 21.898 1.00 93.62 239 ARG A N 1
ATOM 1764 C CA . ARG A 1 239 ? -17.129 -12.120 20.582 1.00 93.62 239 ARG A CA 1
ATOM 1765 C C . ARG A 1 239 ? -16.508 -11.230 19.495 1.00 93.62 239 ARG A C 1
ATOM 1767 O O . ARG A 1 239 ? -16.161 -10.076 19.772 1.00 93.62 239 ARG A O 1
ATOM 1774 N N . PRO A 1 240 ? -16.446 -11.711 18.238 1.00 95.62 240 PRO A N 1
ATOM 1775 C CA . PRO A 1 240 ? -15.839 -10.971 17.132 1.00 95.62 240 PRO A CA 1
ATOM 1776 C C . PRO A 1 240 ? -16.383 -9.550 16.949 1.00 95.62 240 PRO A C 1
ATOM 1778 O O . PRO A 1 240 ? -15.607 -8.646 16.661 1.00 95.62 240 PRO A O 1
ATOM 1781 N N . ALA A 1 241 ? -17.682 -9.324 17.172 1.00 95.19 241 ALA A N 1
ATOM 1782 C CA . ALA A 1 241 ? -18.295 -8.007 17.014 1.00 95.19 241 ALA A CA 1
ATOM 1783 C C . ALA A 1 241 ? -17.741 -6.959 18.004 1.00 95.19 241 ALA A C 1
ATOM 1785 O O . ALA A 1 241 ? -17.390 -5.851 17.598 1.00 95.19 241 ALA A O 1
ATOM 1786 N N . PHE A 1 242 ? -17.572 -7.318 19.283 1.00 95.00 242 PHE A N 1
ATOM 1787 C CA . PHE A 1 242 ? -16.970 -6.432 20.289 1.00 95.00 242 PHE A CA 1
ATOM 1788 C C . PHE A 1 242 ? -15.487 -6.169 20.009 1.00 95.00 242 PHE A C 1
ATOM 1790 O O . PHE A 1 242 ? -15.015 -5.041 20.151 1.00 95.00 242 PHE A O 1
ATOM 1797 N N . VAL A 1 243 ? -14.746 -7.201 19.591 1.00 94.88 243 VAL A N 1
ATOM 1798 C CA . VAL A 1 243 ? -13.330 -7.070 19.211 1.00 94.88 243 VAL A CA 1
ATOM 1799 C C . VAL A 1 243 ? -13.182 -6.156 17.992 1.00 94.88 243 VAL A C 1
ATOM 1801 O O . VAL A 1 243 ? -12.334 -5.265 18.003 1.00 94.88 243 VAL A O 1
ATOM 1804 N N . SER A 1 244 ? -14.037 -6.327 16.982 1.00 95.50 244 SER A N 1
ATOM 1805 C CA . SER A 1 244 ? -14.051 -5.497 15.776 1.00 95.50 244 SER A CA 1
ATOM 1806 C C . SER A 1 244 ? -14.362 -4.038 16.096 1.00 95.50 244 SER A C 1
ATOM 1808 O O . SER A 1 244 ? -13.689 -3.157 15.568 1.00 95.50 244 SER A O 1
ATOM 1810 N N . LEU A 1 245 ? -15.336 -3.766 16.973 1.00 96.19 245 LEU A N 1
ATOM 1811 C CA . LEU A 1 245 ? -15.631 -2.401 17.411 1.00 96.19 245 LEU A CA 1
ATOM 1812 C C . LEU A 1 245 ? -14.443 -1.788 18.159 1.00 96.19 245 LEU A C 1
ATOM 1814 O O . LEU A 1 245 ? -14.037 -0.675 17.840 1.00 96.19 245 LEU A O 1
ATOM 1818 N N . SER A 1 246 ? -13.853 -2.518 19.109 1.00 95.31 246 SER A N 1
ATOM 1819 C CA . SER A 1 246 ? -12.677 -2.045 19.852 1.00 95.31 246 SER A CA 1
ATOM 1820 C C . SER A 1 246 ? -11.529 -1.682 18.908 1.00 95.31 246 SER A C 1
ATOM 1822 O O . SER A 1 246 ? -10.966 -0.597 19.021 1.00 95.31 246 SER A O 1
ATOM 1824 N N . SER A 1 247 ? -11.223 -2.559 17.949 1.00 95.25 247 SER A N 1
ATOM 1825 C CA . SER A 1 247 ? -10.159 -2.340 16.967 1.00 95.25 247 SER A CA 1
ATOM 1826 C C . SER A 1 247 ? -10.461 -1.164 16.034 1.00 95.25 247 SER A C 1
ATOM 1828 O O . SER A 1 247 ? -9.567 -0.368 15.753 1.00 95.25 247 SER A O 1
ATOM 1830 N N . ALA A 1 248 ? -11.714 -1.002 15.596 1.00 95.88 248 ALA A N 1
ATOM 1831 C CA . ALA A 1 248 ? -12.118 0.133 14.771 1.00 95.88 248 ALA A CA 1
ATOM 1832 C C . ALA A 1 248 ? -11.981 1.467 15.524 1.00 95.88 248 ALA A C 1
ATOM 1834 O O . ALA A 1 248 ? -11.482 2.440 14.958 1.00 95.88 248 ALA A O 1
ATOM 1835 N N . ILE A 1 249 ? -12.367 1.510 16.806 1.00 95.88 249 ILE A N 1
ATOM 1836 C CA . ILE A 1 249 ? -12.217 2.708 17.645 1.00 95.88 249 ILE A CA 1
ATOM 1837 C C . ILE A 1 249 ? -10.735 3.052 17.835 1.00 95.88 249 ILE A C 1
ATOM 1839 O O . ILE A 1 249 ? -10.352 4.210 17.673 1.00 95.88 249 ILE A O 1
ATOM 1843 N N . GLU A 1 250 ? -9.893 2.065 18.146 1.00 95.25 250 GLU A N 1
ATOM 1844 C CA . GLU A 1 250 ? -8.447 2.263 18.289 1.00 95.25 250 GLU A CA 1
ATOM 1845 C C . GLU A 1 250 ? -7.816 2.794 16.993 1.00 95.25 250 GLU A C 1
ATOM 1847 O O . GLU A 1 250 ? -7.056 3.768 17.022 1.00 95.25 250 GLU A O 1
ATOM 1852 N N . ALA A 1 251 ? -8.178 2.214 15.845 1.00 93.06 251 ALA A N 1
ATOM 1853 C CA . ALA A 1 251 ? -7.707 2.659 14.537 1.00 93.06 251 ALA A CA 1
ATOM 1854 C C . ALA A 1 251 ? -8.133 4.103 14.234 1.00 93.06 251 ALA A C 1
ATOM 1856 O O . ALA A 1 251 ? -7.318 4.905 13.771 1.00 93.06 251 ALA A O 1
ATOM 1857 N N . TYR A 1 252 ? -9.381 4.463 14.537 1.00 94.19 252 TYR A N 1
ATOM 1858 C CA . TYR A 1 252 ? -9.891 5.820 14.356 1.00 94.19 252 TYR A CA 1
ATOM 1859 C C . TYR A 1 252 ? -9.172 6.843 15.246 1.00 94.19 252 TYR A C 1
ATOM 1861 O O . TYR A 1 252 ? -8.693 7.864 14.751 1.00 94.19 252 TYR A O 1
ATOM 1869 N N . LEU A 1 253 ? -9.020 6.553 16.544 1.00 92.50 253 LEU A N 1
ATOM 1870 C CA . LEU A 1 253 ? -8.304 7.426 17.480 1.00 92.50 253 LEU A CA 1
ATOM 1871 C C . LEU A 1 253 ? -6.835 7.611 17.071 1.00 92.50 253 LEU A C 1
ATOM 1873 O O . LEU A 1 253 ? -6.334 8.735 17.068 1.00 92.50 253 LEU A O 1
ATOM 1877 N N . THR A 1 254 ? -6.172 6.532 16.650 1.00 91.06 254 THR A N 1
ATOM 1878 C CA . THR A 1 254 ? -4.795 6.583 16.134 1.00 91.06 254 THR A CA 1
ATOM 1879 C C . THR A 1 254 ? -4.709 7.448 14.876 1.00 91.06 254 THR A C 1
ATOM 1881 O O . THR A 1 254 ? -3.825 8.296 14.757 1.00 91.06 254 THR A O 1
ATOM 1884 N N . THR A 1 255 ? -5.655 7.287 13.947 1.00 90.12 255 THR A N 1
ATOM 1885 C CA . THR A 1 255 ? -5.705 8.065 12.696 1.00 90.12 255 THR A CA 1
ATOM 1886 C C . THR A 1 255 ? -5.922 9.552 12.973 1.00 90.12 255 THR A C 1
ATOM 1888 O O . THR A 1 255 ? -5.249 10.392 12.375 1.00 90.12 255 THR A O 1
ATOM 1891 N N . LEU A 1 256 ? -6.797 9.894 13.924 1.00 89.88 256 LEU A N 1
ATOM 1892 C CA . LEU A 1 256 ? -7.004 11.272 14.376 1.00 89.88 256 LEU A CA 1
ATOM 1893 C C . LEU A 1 256 ? -5.734 11.894 14.963 1.00 89.88 256 LEU A C 1
ATOM 1895 O O . LEU A 1 256 ? -5.423 13.050 14.672 1.00 89.88 256 LEU A O 1
ATOM 1899 N N . GLU A 1 257 ? -4.997 11.160 15.797 1.00 87.69 257 GLU A N 1
ATOM 1900 C CA . GLU A 1 257 ? -3.738 11.650 16.369 1.00 87.69 257 GLU A CA 1
ATOM 1901 C C . GLU A 1 257 ? -2.671 11.867 15.293 1.00 87.69 257 GLU A C 1
ATOM 1903 O O . GLU A 1 257 ? -1.969 12.882 15.307 1.00 87.69 257 GLU A O 1
ATOM 1908 N N . MET A 1 258 ? -2.579 10.959 14.323 1.00 82.38 258 MET A N 1
ATOM 1909 C CA . MET A 1 258 ? -1.659 11.082 13.191 1.00 82.38 258 MET A CA 1
ATOM 1910 C C . MET A 1 258 ? -2.023 12.254 12.276 1.00 82.38 258 MET A C 1
ATOM 1912 O O . MET A 1 258 ? -1.133 12.986 11.840 1.00 82.38 258 MET A O 1
ATOM 1916 N N . ALA A 1 259 ? -3.315 12.493 12.041 1.00 84.50 259 ALA A N 1
ATOM 1917 C CA . ALA A 1 259 ? -3.790 13.599 11.214 1.00 84.50 259 ALA A CA 1
ATOM 1918 C C . ALA A 1 259 ? -3.389 14.980 11.770 1.00 84.50 259 ALA A C 1
ATOM 1920 O O . ALA A 1 259 ? -3.191 15.917 10.994 1.00 84.50 259 ALA A O 1
ATOM 1921 N N . LYS A 1 260 ? -3.214 15.099 13.095 1.00 82.62 260 LYS A N 1
ATOM 1922 C CA . LYS A 1 260 ? -2.800 16.340 13.775 1.00 82.62 260 LYS A CA 1
ATOM 1923 C C . LYS A 1 260 ? -1.303 16.644 13.658 1.00 82.62 260 LYS A C 1
ATOM 1925 O O . LYS A 1 260 ? -0.913 17.801 13.803 1.00 82.62 260 LYS A O 1
ATOM 1930 N N . LYS A 1 261 ? -0.446 15.643 13.427 1.00 81.56 261 LYS A N 1
ATOM 1931 C CA . LYS A 1 261 ? 1.013 15.849 13.332 1.00 81.56 261 LYS A CA 1
ATOM 1932 C C . LYS A 1 261 ? 1.344 16.609 12.048 1.00 81.56 261 LYS A C 1
ATOM 1934 O O . LYS A 1 261 ? 0.828 16.216 11.017 1.00 81.56 261 LYS A O 1
ATOM 1939 N N . PRO A 1 262 ? 2.191 17.644 12.013 1.00 80.00 262 PRO A N 1
ATOM 1940 C CA . PRO A 1 262 ? 2.571 18.271 10.741 1.00 80.00 262 PRO A CA 1
ATOM 1941 C C . PRO A 1 262 ? 3.253 17.254 9.804 1.00 80.00 262 PRO A C 1
ATOM 1943 O O . PRO A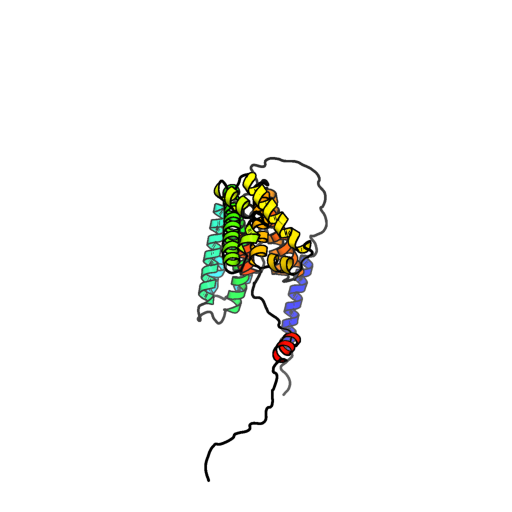 1 262 ? 3.998 16.398 10.279 1.00 80.00 262 PRO A O 1
ATOM 1946 N N . VAL A 1 263 ? 2.984 17.312 8.490 1.00 84.31 263 VAL A N 1
ATOM 1947 C CA . VAL A 1 263 ? 3.745 16.510 7.511 1.00 84.31 263 VAL A CA 1
ATOM 1948 C C . VAL A 1 263 ? 5.104 17.160 7.310 1.00 84.31 263 VAL A C 1
ATOM 1950 O O . VAL A 1 263 ? 5.190 18.305 6.871 1.00 84.31 263 VAL A O 1
ATOM 1953 N N . ASP A 1 264 ? 6.160 16.407 7.594 1.00 87.88 264 ASP A N 1
ATOM 1954 C CA . ASP A 1 264 ? 7.521 16.781 7.237 1.00 87.88 264 ASP A CA 1
ATOM 1955 C C . ASP A 1 264 ? 7.897 16.092 5.917 1.00 87.88 264 ASP A C 1
ATOM 1957 O O . ASP A 1 264 ? 8.161 14.885 5.850 1.00 87.88 264 ASP A O 1
ATOM 1961 N N . MET A 1 265 ? 7.906 16.876 4.838 1.00 87.25 265 MET A N 1
ATOM 1962 C CA . MET A 1 265 ? 8.265 16.372 3.514 1.00 87.25 265 MET A CA 1
ATOM 1963 C C . MET A 1 265 ? 9.732 15.942 3.437 1.00 87.25 265 MET A C 1
ATOM 1965 O O . MET A 1 265 ? 10.041 15.020 2.686 1.00 87.25 265 MET A O 1
ATOM 1969 N N . ALA A 1 266 ? 10.639 16.533 4.219 1.00 89.31 266 ALA A N 1
ATOM 1970 C CA . ALA A 1 266 ? 12.035 16.103 4.241 1.00 89.31 266 ALA A CA 1
ATOM 1971 C C . ALA A 1 266 ? 12.166 14.706 4.866 1.00 89.31 266 ALA A C 1
ATOM 1973 O O . ALA A 1 266 ? 12.853 13.848 4.309 1.00 89.31 266 ALA A O 1
ATOM 1974 N N . GLN A 1 267 ? 11.440 14.440 5.957 1.00 91.00 267 GLN A N 1
ATOM 1975 C CA . GLN A 1 267 ? 11.377 13.101 6.559 1.00 91.00 267 GLN A CA 1
ATOM 1976 C C . GLN A 1 267 ? 10.713 12.082 5.635 1.00 91.00 267 GLN A C 1
ATOM 1978 O O . GLN A 1 267 ? 11.211 10.965 5.502 1.00 91.00 267 GLN A O 1
ATOM 1983 N N . THR A 1 268 ? 9.636 12.473 4.949 1.00 91.56 268 THR A N 1
ATOM 1984 C CA . THR A 1 268 ? 8.973 11.608 3.962 1.00 91.56 268 THR A CA 1
ATOM 1985 C C . THR A 1 268 ? 9.944 11.210 2.854 1.00 91.56 268 THR A C 1
ATOM 1987 O O . THR A 1 268 ? 10.073 10.029 2.540 1.00 91.56 268 THR A O 1
ATOM 1990 N N . ARG A 1 269 ? 10.703 12.167 2.306 1.00 92.56 269 ARG A N 1
ATOM 1991 C CA . ARG 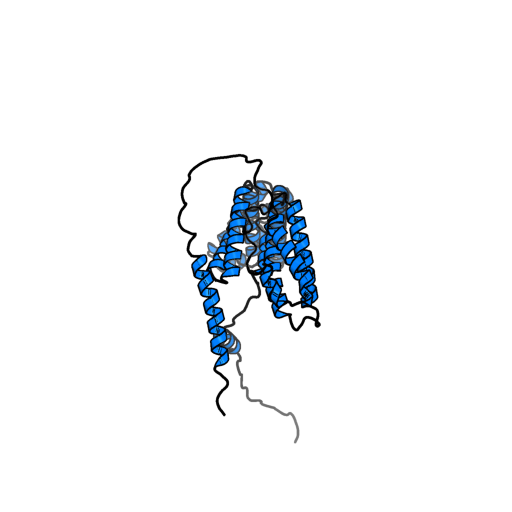A 1 269 ? 11.729 11.892 1.289 1.00 92.56 269 ARG A CA 1
ATOM 1992 C C . ARG A 1 269 ? 12.838 10.985 1.807 1.00 92.56 269 ARG A C 1
ATOM 1994 O O . ARG A 1 269 ? 13.197 10.042 1.116 1.00 92.56 269 ARG A O 1
ATOM 2001 N N . ALA A 1 270 ? 13.347 11.235 3.011 1.00 92.94 270 ALA A N 1
ATOM 2002 C CA . ALA A 1 270 ? 14.377 10.392 3.614 1.00 92.94 270 ALA A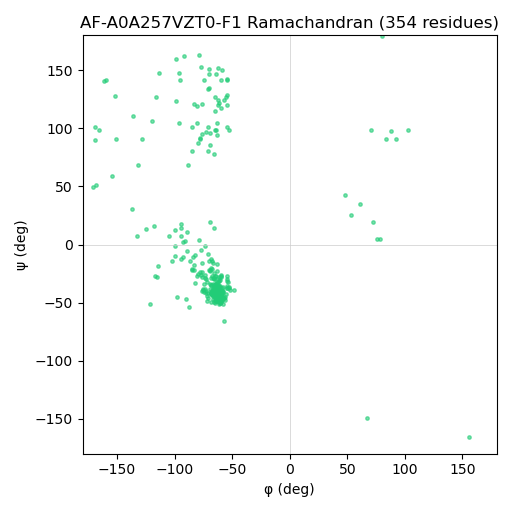 CA 1
ATOM 2003 C C . ALA A 1 270 ? 13.888 8.944 3.807 1.00 92.94 270 ALA A C 1
ATOM 2005 O O . ALA A 1 270 ? 14.614 8.003 3.490 1.00 92.94 270 ALA A O 1
ATOM 2006 N N . ALA A 1 271 ? 12.642 8.762 4.256 1.00 94.69 271 ALA A N 1
ATOM 2007 C CA . ALA A 1 271 ? 12.026 7.444 4.389 1.00 94.69 271 ALA A CA 1
ATOM 2008 C C . ALA A 1 271 ? 11.816 6.755 3.027 1.00 94.69 271 ALA A C 1
ATOM 2010 O O . ALA A 1 271 ? 12.024 5.546 2.916 1.00 94.69 271 ALA A O 1
ATOM 2011 N N . LEU A 1 272 ? 11.457 7.510 1.979 1.00 95.38 272 LEU A N 1
ATOM 2012 C CA . LEU A 1 272 ? 11.376 6.997 0.607 1.00 95.38 272 LEU A CA 1
ATOM 2013 C C . LEU A 1 272 ? 12.739 6.544 0.082 1.00 95.38 272 LEU A C 1
ATOM 2015 O O . LEU A 1 272 ? 12.827 5.462 -0.493 1.00 95.38 272 LEU A O 1
ATOM 2019 N N . THR A 1 273 ? 13.794 7.333 0.296 1.00 95.38 273 THR A N 1
ATOM 2020 C CA . THR A 1 273 ? 15.163 6.954 -0.078 1.00 95.38 273 THR A CA 1
ATOM 2021 C C . THR A 1 273 ? 15.579 5.668 0.635 1.00 95.38 273 THR A C 1
ATOM 2023 O O . THR A 1 273 ? 16.000 4.725 -0.029 1.00 95.38 273 THR A O 1
ATOM 2026 N N . GLU A 1 274 ? 15.378 5.573 1.957 1.00 95.62 274 GLU A N 1
ATOM 2027 C CA . GLU A 1 274 ? 15.699 4.360 2.731 1.00 95.62 274 GLU A CA 1
ATOM 2028 C C . GLU A 1 274 ? 14.946 3.130 2.194 1.00 95.62 274 GLU A C 1
ATOM 2030 O O . GLU A 1 274 ? 15.513 2.040 2.080 1.00 95.62 274 GLU A O 1
ATOM 2035 N N . LEU A 1 275 ? 13.671 3.298 1.829 1.00 96.44 275 LEU A N 1
ATOM 2036 C CA . LEU A 1 275 ? 12.872 2.224 1.251 1.00 96.44 275 LEU A CA 1
ATOM 2037 C C . LEU A 1 275 ? 13.404 1.791 -0.119 1.00 96.44 275 LEU A C 1
ATOM 2039 O O . LEU A 1 275 ? 13.589 0.595 -0.339 1.00 96.44 275 LEU A O 1
ATOM 2043 N N . VAL A 1 276 ? 13.659 2.732 -1.029 1.00 95.69 276 VAL A N 1
ATOM 2044 C CA . VAL A 1 276 ? 14.169 2.426 -2.373 1.00 95.69 276 VAL A CA 1
ATOM 2045 C C . VAL A 1 276 ? 15.537 1.753 -2.293 1.00 95.69 276 VAL A C 1
ATOM 2047 O O . VAL A 1 276 ? 15.744 0.731 -2.943 1.00 95.69 276 VAL A O 1
ATOM 2050 N N . GLU A 1 277 ? 16.442 2.236 -1.443 1.00 94.81 277 GLU A N 1
ATOM 2051 C CA . GLU A 1 277 ? 17.743 1.599 -1.211 1.00 94.81 277 GLU A CA 1
ATOM 2052 C C . GLU A 1 277 ? 17.601 0.164 -0.687 1.00 94.81 277 GLU A C 1
ATOM 2054 O O . GLU A 1 277 ? 18.284 -0.748 -1.163 1.00 94.81 277 GLU A O 1
ATOM 2059 N N . ALA A 1 278 ? 16.689 -0.067 0.263 1.00 94.94 278 ALA A N 1
ATOM 2060 C CA . ALA A 1 278 ? 16.430 -1.401 0.793 1.00 94.94 278 ALA A CA 1
ATOM 2061 C C . ALA A 1 278 ? 15.839 -2.347 -0.266 1.00 94.94 278 ALA A C 1
ATOM 2063 O O . ALA A 1 278 ? 16.208 -3.524 -0.311 1.00 94.94 278 ALA A O 1
ATOM 2064 N N . LEU A 1 279 ? 14.956 -1.847 -1.136 1.00 95.25 279 LEU A N 1
ATOM 2065 C CA . LEU A 1 279 ? 14.393 -2.619 -2.245 1.00 95.25 279 LEU A CA 1
ATOM 2066 C C . LEU A 1 279 ? 15.455 -2.945 -3.295 1.00 95.25 279 LEU A C 1
ATOM 2068 O O . LEU A 1 279 ? 15.531 -4.086 -3.736 1.00 95.25 279 LEU A O 1
ATOM 2072 N N . GLU A 1 280 ? 16.317 -1.999 -3.656 1.00 94.44 280 GLU A N 1
ATOM 2073 C CA . GLU A 1 280 ? 17.414 -2.244 -4.598 1.00 94.44 280 GLU A CA 1
ATOM 2074 C C . GLU A 1 280 ? 18.434 -3.246 -4.036 1.00 94.44 280 GLU A C 1
ATOM 2076 O O . GLU A 1 280 ? 18.892 -4.139 -4.755 1.00 94.44 280 GLU A O 1
ATOM 2081 N N . ALA A 1 281 ? 18.734 -3.184 -2.734 1.00 92.56 281 ALA A N 1
ATOM 2082 C CA . ALA A 1 281 ? 19.538 -4.206 -2.065 1.00 92.56 281 ALA A CA 1
ATOM 2083 C C . ALA A 1 281 ? 18.853 -5.583 -2.109 1.00 92.56 281 ALA A C 1
ATOM 2085 O O . ALA A 1 281 ? 19.493 -6.590 -2.423 1.00 92.56 281 ALA A O 1
ATOM 2086 N N . TYR A 1 282 ? 17.543 -5.634 -1.859 1.00 92.62 282 TYR A N 1
ATOM 2087 C CA . TYR A 1 282 ? 16.771 -6.868 -1.970 1.00 92.62 282 TYR A CA 1
ATOM 2088 C C . TYR A 1 282 ? 16.773 -7.425 -3.402 1.00 92.62 282 TYR A C 1
ATOM 2090 O O . TYR A 1 282 ? 16.965 -8.623 -3.586 1.00 92.62 282 TYR A O 1
ATOM 2098 N N . GLU A 1 283 ? 16.653 -6.583 -4.425 1.00 91.81 283 GLU A N 1
ATOM 2099 C CA . GLU A 1 283 ? 16.738 -6.991 -5.834 1.00 91.81 283 GLU A CA 1
ATOM 2100 C C . GLU A 1 283 ? 18.124 -7.534 -6.206 1.00 91.81 283 GLU A C 1
ATOM 2102 O O . GLU A 1 283 ? 18.234 -8.472 -6.997 1.00 91.81 283 GLU A O 1
ATOM 2107 N N . ALA A 1 284 ? 19.188 -6.965 -5.638 1.00 89.81 284 ALA A N 1
ATOM 2108 C CA . ALA A 1 284 ? 20.558 -7.380 -5.921 1.00 89.81 284 ALA A CA 1
ATOM 2109 C C . ALA A 1 284 ? 20.940 -8.706 -5.240 1.00 89.81 284 ALA A C 1
ATOM 2111 O O . ALA A 1 284 ? 21.662 -9.516 -5.829 1.00 89.81 284 ALA A O 1
ATOM 2112 N N . TYR A 1 285 ? 20.481 -8.928 -4.004 1.00 88.56 285 TYR A N 1
ATOM 2113 C CA . TYR A 1 285 ? 20.943 -10.042 -3.163 1.00 88.56 285 TYR A CA 1
ATOM 2114 C C . TYR A 1 285 ? 19.874 -11.092 -2.848 1.00 88.56 285 TYR A C 1
ATOM 2116 O O . TYR A 1 285 ? 20.224 -12.207 -2.460 1.00 88.56 285 TYR A O 1
ATOM 2124 N N . ASN A 1 286 ? 18.592 -10.757 -3.003 1.00 85.06 286 ASN A N 1
ATOM 2125 C CA . ASN A 1 286 ? 17.433 -11.585 -2.657 1.00 85.06 286 ASN A CA 1
ATOM 2126 C C . ASN A 1 286 ? 17.532 -12.197 -1.245 1.00 85.06 286 ASN A C 1
ATOM 2128 O O . ASN A 1 286 ? 17.273 -13.384 -1.035 1.00 85.06 286 ASN A O 1
ATOM 2132 N N . SER A 1 287 ? 17.981 -11.394 -0.274 1.00 86.75 287 SER A N 1
ATOM 2133 C CA . SER A 1 287 ? 18.231 -11.848 1.094 1.00 86.75 287 SER A CA 1
ATOM 2134 C C . SER A 1 287 ? 17.045 -11.554 2.020 1.00 86.75 287 SER A C 1
ATOM 2136 O O . SER A 1 287 ? 16.354 -10.540 1.889 1.00 86.75 287 SER A O 1
ATOM 2138 N N . SER A 1 288 ? 16.819 -12.425 3.009 1.00 84.94 288 SER A N 1
ATOM 2139 C CA . SER A 1 288 ? 15.797 -12.197 4.041 1.00 84.94 288 SER A CA 1
ATOM 2140 C C . SER A 1 288 ? 16.100 -10.957 4.886 1.00 84.94 288 SER A C 1
ATOM 2142 O O . SER A 1 288 ? 15.178 -10.250 5.293 1.00 84.94 288 SER A O 1
ATOM 2144 N N . LEU A 1 289 ? 17.383 -10.655 5.097 1.00 88.00 289 LEU A N 1
ATOM 2145 C CA . LEU A 1 289 ? 17.841 -9.471 5.816 1.00 88.00 289 LEU A CA 1
ATOM 2146 C C . LEU A 1 289 ? 17.417 -8.182 5.100 1.00 88.00 289 LEU A C 1
ATOM 2148 O O . LEU A 1 289 ? 16.869 -7.286 5.739 1.00 88.00 289 LEU A O 1
ATOM 2152 N N . ASP A 1 290 ? 17.597 -8.105 3.781 1.00 87.44 290 ASP A N 1
ATOM 2153 C CA . ASP A 1 290 ? 17.214 -6.918 3.007 1.00 87.44 290 ASP A CA 1
ATOM 2154 C C . ASP A 1 290 ? 15.690 -6.795 2.873 1.00 87.44 290 ASP A C 1
ATOM 2156 O O . ASP A 1 290 ? 15.150 -5.694 2.966 1.00 87.44 290 ASP A O 1
ATOM 2160 N N . SER A 1 291 ? 14.964 -7.920 2.814 1.00 87.44 291 SER A N 1
ATOM 2161 C CA . SER A 1 291 ? 13.495 -7.902 2.907 1.00 87.44 291 SER A CA 1
ATOM 2162 C C . SER A 1 291 ? 12.997 -7.341 4.251 1.00 87.44 291 SER A C 1
ATOM 2164 O O . SER A 1 291 ? 12.006 -6.611 4.301 1.00 87.44 291 SER A O 1
ATOM 2166 N N . GLY A 1 292 ? 13.709 -7.634 5.347 1.00 90.12 292 GLY A N 1
ATOM 2167 C CA . GLY A 1 292 ? 13.426 -7.082 6.671 1.00 90.12 292 GLY A CA 1
ATOM 2168 C C . GLY A 1 292 ? 13.660 -5.572 6.728 1.00 90.12 292 GLY A C 1
ATOM 2169 O O . GLY A 1 292 ? 12.827 -4.851 7.280 1.00 90.12 292 GLY A O 1
ATOM 2170 N N . LYS A 1 293 ? 14.736 -5.084 6.096 1.00 93.19 293 LYS A N 1
ATOM 2171 C CA . LYS A 1 293 ? 15.003 -3.643 5.958 1.00 93.19 293 LYS A CA 1
ATOM 2172 C C . LYS A 1 293 ? 13.912 -2.936 5.159 1.00 93.19 293 LYS A C 1
ATOM 2174 O O . LYS A 1 293 ? 13.426 -1.909 5.615 1.00 93.19 293 LYS A O 1
ATOM 2179 N N . ALA A 1 294 ? 13.472 -3.504 4.035 1.00 93.38 294 ALA A N 1
ATOM 2180 C CA . ALA A 1 294 ? 12.404 -2.915 3.224 1.00 93.38 294 ALA A CA 1
ATOM 2181 C C . ALA A 1 294 ? 11.090 -2.786 4.015 1.00 93.38 294 ALA A C 1
ATOM 2183 O O . ALA A 1 294 ? 10.438 -1.746 3.980 1.00 93.38 294 ALA A O 1
ATOM 2184 N N . ARG A 1 295 ? 10.730 -3.802 4.814 1.00 92.62 295 ARG A N 1
ATOM 2185 C CA . ARG A 1 295 ? 9.562 -3.733 5.712 1.00 92.62 295 ARG A CA 1
ATOM 2186 C C . ARG A 1 295 ? 9.720 -2.679 6.807 1.00 92.62 295 ARG A C 1
ATOM 2188 O O . ARG A 1 295 ? 8.765 -1.966 7.103 1.00 92.62 295 ARG A O 1
ATOM 2195 N N . ALA A 1 296 ? 10.905 -2.572 7.408 1.00 93.94 296 ALA A N 1
ATOM 2196 C CA . ALA A 1 296 ? 11.184 -1.559 8.423 1.00 93.94 296 ALA A CA 1
ATOM 2197 C C . ALA A 1 296 ? 11.115 -0.136 7.843 1.00 93.94 296 ALA A C 1
ATOM 2199 O O . ALA A 1 296 ? 10.499 0.737 8.453 1.00 93.94 296 ALA A O 1
ATOM 2200 N N . ALA A 1 297 ? 11.677 0.079 6.652 1.00 95.00 297 ALA A N 1
ATOM 2201 C CA . ALA A 1 297 ? 11.600 1.346 5.931 1.00 95.00 297 ALA A CA 1
ATOM 2202 C C . ALA A 1 297 ? 10.154 1.694 5.546 1.00 95.00 297 ALA A C 1
ATOM 2204 O O . ALA A 1 297 ? 9.723 2.824 5.753 1.00 95.00 297 ALA A O 1
ATOM 2205 N N . MET A 1 298 ? 9.364 0.714 5.093 1.00 94.75 298 MET A N 1
ATOM 2206 C CA . MET A 1 298 ? 7.937 0.913 4.815 1.00 94.75 298 MET A CA 1
ATOM 2207 C C . MET A 1 298 ? 7.156 1.311 6.074 1.00 94.75 298 MET A C 1
ATOM 2209 O O . MET A 1 298 ? 6.322 2.213 6.025 1.00 94.75 298 MET A O 1
ATOM 2213 N N . LYS A 1 299 ? 7.442 0.684 7.223 1.00 93.19 299 LYS A N 1
ATOM 2214 C CA . LYS A 1 299 ? 6.822 1.072 8.496 1.00 93.19 299 LYS A CA 1
ATOM 2215 C C . LYS A 1 299 ? 7.156 2.523 8.851 1.00 93.19 299 LYS A C 1
ATOM 2217 O O . LYS A 1 299 ? 6.242 3.295 9.118 1.00 93.19 299 LYS A O 1
ATOM 2222 N N . LYS A 1 300 ? 8.434 2.911 8.790 1.00 92.88 300 LYS A N 1
ATOM 2223 C CA . LYS A 1 300 ? 8.850 4.305 9.016 1.00 92.88 300 LYS A CA 1
ATOM 2224 C C . LYS A 1 300 ? 8.129 5.265 8.072 1.00 92.88 300 LYS A C 1
ATOM 2226 O O . LYS A 1 300 ? 7.620 6.287 8.511 1.00 92.88 300 LYS A O 1
ATOM 2231 N N . LEU A 1 301 ? 8.039 4.912 6.789 1.00 93.19 301 LEU A N 1
ATOM 2232 C CA . LEU A 1 301 ? 7.344 5.714 5.791 1.00 93.19 301 LEU A CA 1
ATOM 2233 C C . LEU A 1 301 ? 5.863 5.903 6.140 1.00 93.19 301 LEU A C 1
ATOM 2235 O O . LEU A 1 301 ? 5.362 7.016 6.038 1.00 93.19 301 LEU A O 1
ATOM 2239 N N . SER A 1 302 ? 5.181 4.857 6.614 1.00 90.62 302 SER A N 1
ATOM 2240 C CA . SER A 1 302 ? 3.767 4.952 7.007 1.00 90.62 302 SER A CA 1
ATOM 2241 C C . SER A 1 302 ? 3.504 5.909 8.175 1.00 90.62 302 SER A C 1
ATOM 2243 O O . SER A 1 302 ? 2.398 6.429 8.310 1.00 90.62 302 SER A O 1
ATOM 2245 N N . GLU A 1 303 ? 4.523 6.184 8.994 1.00 88.94 303 GLU A N 1
ATOM 2246 C CA . GLU A 1 303 ? 4.437 7.105 10.130 1.00 88.94 303 GLU A CA 1
ATOM 2247 C C . GLU A 1 303 ? 4.626 8.577 9.720 1.00 88.94 303 GLU A C 1
ATOM 2249 O O . GLU A 1 303 ? 4.189 9.471 10.446 1.00 88.94 303 GLU A O 1
ATOM 2254 N N . VAL A 1 304 ? 5.257 8.843 8.569 1.00 90.06 304 VAL A N 1
ATOM 2255 C CA . VAL A 1 304 ? 5.615 10.208 8.130 1.00 90.06 304 VAL A CA 1
ATOM 2256 C C . VAL A 1 304 ? 4.886 10.662 6.864 1.00 90.06 304 VAL A C 1
ATOM 2258 O O . VAL A 1 304 ? 4.656 11.859 6.695 1.00 90.06 304 VAL A O 1
ATOM 2261 N N . ALA A 1 305 ? 4.506 9.728 5.990 1.00 89.62 305 ALA A N 1
ATOM 2262 C CA . ALA A 1 305 ? 3.908 10.028 4.697 1.00 89.62 305 ALA A CA 1
ATOM 2263 C C . ALA A 1 305 ? 2.480 10.597 4.827 1.00 89.62 305 ALA A C 1
ATOM 2265 O O . ALA A 1 305 ? 1.723 10.191 5.716 1.00 89.62 305 ALA A O 1
ATOM 2266 N N . PRO A 1 306 ? 2.071 11.505 3.920 1.00 86.94 306 PRO A N 1
ATOM 2267 C CA . PRO A 1 306 ? 0.751 12.141 3.955 1.00 86.94 306 PRO A CA 1
ATOM 2268 C C . PRO A 1 306 ? -0.413 11.155 3.785 1.00 86.94 306 PRO A C 1
ATOM 2270 O O . PRO A 1 306 ? -1.459 11.332 4.405 1.00 86.94 306 PRO A O 1
ATOM 2273 N N . ASP A 1 307 ? -0.222 10.111 2.981 1.00 85.62 307 ASP A N 1
ATOM 2274 C CA . ASP A 1 307 ? -1.168 9.021 2.718 1.00 85.62 307 ASP A CA 1
ATOM 2275 C C . ASP A 1 307 ? -0.926 7.796 3.619 1.00 85.62 307 ASP A C 1
ATOM 2277 O O . ASP A 1 307 ? -1.385 6.697 3.308 1.00 85.62 307 ASP A O 1
ATOM 2281 N N . SER A 1 308 ? -0.126 7.945 4.684 1.00 86.25 308 SER A N 1
ATOM 2282 C CA . SER A 1 308 ? 0.377 6.828 5.498 1.00 86.25 308 SER A CA 1
ATOM 2283 C C . SER A 1 308 ? 1.075 5.735 4.669 1.00 86.25 308 SER A C 1
ATOM 2285 O O . SER A 1 308 ? 1.137 4.573 5.074 1.00 86.25 308 SER A O 1
ATOM 2287 N N . GLY A 1 309 ? 1.618 6.095 3.501 1.00 89.12 309 GLY A N 1
ATOM 2288 C CA . GLY A 1 309 ? 2.311 5.186 2.596 1.00 89.12 309 GLY A CA 1
ATOM 2289 C C . GLY A 1 309 ? 1.386 4.215 1.858 1.00 89.12 309 GLY A C 1
ATOM 2290 O O . GLY A 1 309 ? 1.860 3.181 1.385 1.00 89.12 309 GLY A O 1
ATOM 2291 N N . ALA A 1 310 ? 0.085 4.504 1.766 1.00 89.50 310 ALA A N 1
ATOM 2292 C CA . ALA A 1 310 ? -0.899 3.628 1.134 1.00 89.50 310 ALA A CA 1
ATOM 2293 C C . ALA A 1 310 ? -0.557 3.304 -0.331 1.00 89.50 310 ALA A C 1
ATOM 2295 O O . ALA A 1 310 ? -0.573 2.127 -0.707 1.00 89.50 310 ALA A O 1
ATOM 2296 N N . ALA A 1 311 ? -0.187 4.308 -1.137 1.00 92.62 311 ALA A N 1
ATOM 2297 C CA . ALA A 1 311 ? 0.148 4.098 -2.550 1.00 92.62 311 ALA A CA 1
ATOM 2298 C C . ALA A 1 311 ? 1.347 3.150 -2.713 1.00 92.62 311 ALA A C 1
ATOM 2300 O O . ALA A 1 311 ? 1.347 2.235 -3.540 1.00 92.62 311 ALA A O 1
ATOM 2301 N N . ILE A 1 312 ? 2.366 3.325 -1.874 1.00 95.12 312 ILE A N 1
ATOM 2302 C CA . ILE A 1 312 ? 3.574 2.499 -1.908 1.00 95.12 312 ILE A CA 1
ATOM 2303 C C . ILE A 1 312 ? 3.303 1.103 -1.372 1.00 95.12 312 ILE A C 1
ATOM 2305 O O . ILE A 1 312 ? 3.757 0.132 -1.972 1.00 95.12 312 ILE A O 1
ATOM 2309 N N . MET A 1 313 ? 2.535 0.970 -0.292 1.00 93.31 313 MET A N 1
ATOM 2310 C CA . MET A 1 313 ? 2.144 -0.336 0.231 1.00 93.31 313 MET A CA 1
ATOM 2311 C C . MET A 1 313 ? 1.404 -1.156 -0.829 1.00 93.31 313 MET A C 1
ATOM 2313 O O . MET A 1 313 ? 1.663 -2.350 -0.963 1.00 93.31 313 MET A O 1
ATOM 2317 N N . GLN A 1 314 ? 0.529 -0.528 -1.618 1.00 91.81 314 GLN A N 1
ATOM 2318 C CA . GLN A 1 314 ? -0.139 -1.189 -2.738 1.00 91.81 314 GLN A CA 1
ATOM 2319 C C . GLN A 1 314 ? 0.870 -1.708 -3.772 1.00 91.81 314 GLN A C 1
ATOM 2321 O O . GLN A 1 314 ? 0.831 -2.893 -4.109 1.00 91.81 314 GLN A O 1
ATOM 2326 N N . ALA A 1 315 ? 1.813 -0.868 -4.209 1.00 94.00 315 ALA A N 1
ATOM 2327 C CA . ALA A 1 315 ? 2.869 -1.277 -5.139 1.00 94.00 315 ALA A CA 1
ATOM 2328 C C . ALA A 1 315 ? 3.740 -2.412 -4.567 1.00 94.00 315 ALA A C 1
ATOM 2330 O O . ALA A 1 315 ? 4.089 -3.359 -5.274 1.00 94.00 315 ALA A O 1
ATOM 2331 N N . LEU A 1 316 ? 4.066 -2.361 -3.272 1.00 93.25 316 LEU A N 1
ATOM 2332 C CA . LEU A 1 316 ? 4.816 -3.418 -2.597 1.00 93.25 316 LEU A CA 1
ATOM 2333 C C . LEU A 1 316 ? 4.021 -4.718 -2.492 1.00 93.25 316 LEU A C 1
ATOM 2335 O O . LEU A 1 316 ? 4.593 -5.780 -2.717 1.00 93.25 316 LEU A O 1
ATOM 2339 N N . ASN A 1 317 ? 2.727 -4.661 -2.190 1.00 90.75 317 ASN A N 1
ATOM 2340 C CA . ASN A 1 317 ? 1.863 -5.841 -2.121 1.00 90.75 317 ASN A CA 1
ATOM 2341 C C . ASN A 1 317 ? 1.737 -6.548 -3.472 1.00 90.75 317 ASN A C 1
ATOM 2343 O O . ASN A 1 317 ? 1.766 -7.774 -3.527 1.00 90.75 317 ASN A O 1
ATOM 2347 N N . GLU A 1 318 ? 1.651 -5.795 -4.565 1.00 90.69 318 GLU A N 1
ATOM 2348 C CA . GLU A 1 318 ? 1.566 -6.375 -5.906 1.00 90.69 318 GLU A CA 1
ATOM 2349 C C . GLU A 1 318 ? 2.867 -7.076 -6.332 1.00 90.69 318 GLU A C 1
ATOM 2351 O O . GLU A 1 318 ? 2.846 -8.092 -7.029 1.00 90.69 318 GLU A O 1
ATOM 2356 N N . HIS A 1 319 ? 4.018 -6.544 -5.919 1.00 90.12 319 HIS A N 1
ATOM 2357 C CA . HIS A 1 319 ? 5.300 -6.892 -6.533 1.00 90.12 319 HIS A CA 1
ATOM 2358 C C . HIS A 1 319 ? 6.325 -7.572 -5.624 1.00 90.12 319 HIS A C 1
ATOM 2360 O O . HIS A 1 319 ? 7.181 -8.308 -6.121 1.00 90.12 319 HIS A O 1
ATOM 2366 N N . TYR A 1 320 ? 6.266 -7.327 -4.318 1.00 87.88 320 TYR A N 1
ATOM 2367 C CA . TYR A 1 320 ? 7.265 -7.764 -3.339 1.00 87.88 320 TYR A CA 1
ATOM 2368 C C . TYR A 1 320 ? 6.646 -8.643 -2.259 1.00 87.88 320 TYR A C 1
ATOM 2370 O O . TYR A 1 320 ? 7.114 -9.753 -1.994 1.00 87.88 320 TYR A O 1
ATOM 2378 N N . PHE A 1 321 ? 5.568 -8.170 -1.642 1.00 82.69 321 PHE A N 1
ATOM 2379 C CA . PHE A 1 321 ? 4.812 -8.910 -0.647 1.00 82.69 321 PHE A CA 1
ATOM 2380 C C . PHE A 1 321 ? 3.758 -9.741 -1.361 1.00 82.69 321 PHE A C 1
ATOM 2382 O O . PHE A 1 321 ? 2.566 -9.497 -1.239 1.00 82.69 321 PHE A O 1
ATOM 2389 N N . ASN A 1 322 ? 4.210 -10.753 -2.103 1.00 64.38 322 ASN A N 1
ATOM 2390 C CA . ASN A 1 322 ? 3.329 -11.816 -2.566 1.00 64.38 322 ASN A CA 1
ATOM 2391 C C . ASN A 1 322 ? 2.583 -12.391 -1.348 1.00 64.38 322 ASN A C 1
ATOM 2393 O O . ASN A 1 322 ? 3.106 -13.267 -0.658 1.00 64.38 322 ASN A O 1
ATOM 2397 N N . LEU A 1 323 ? 1.342 -11.953 -1.119 1.00 54.50 323 LEU A N 1
ATOM 2398 C CA . LEU A 1 323 ? 0.389 -12.554 -0.177 1.00 54.50 323 LEU A CA 1
ATOM 2399 C C . LEU A 1 323 ? -0.093 -13.936 -0.662 1.00 54.50 323 LEU A C 1
ATOM 2401 O O . LEU A 1 323 ? -1.102 -14.448 -0.185 1.00 54.50 323 LEU A O 1
ATOM 2405 N N . ASN A 1 324 ? 0.653 -14.575 -1.574 1.00 45.91 324 ASN A N 1
ATOM 2406 C CA . ASN A 1 324 ? 0.566 -15.998 -1.877 1.00 45.91 324 ASN A CA 1
ATOM 2407 C C . ASN A 1 324 ? 1.024 -16.782 -0.643 1.00 45.91 324 ASN A C 1
ATOM 2409 O O . ASN A 1 324 ? 2.157 -17.258 -0.538 1.00 45.91 324 ASN A O 1
ATOM 2413 N N . LEU A 1 325 ? 0.110 -16.856 0.315 1.00 44.91 325 LEU A N 1
ATOM 2414 C CA . LEU A 1 325 ? 0.173 -17.614 1.542 1.00 44.91 325 LEU A CA 1
ATOM 2415 C C . LEU A 1 325 ? 0.470 -19.072 1.170 1.00 44.91 325 LEU A C 1
ATOM 2417 O O . LEU A 1 325 ? -0.399 -19.812 0.716 1.00 44.91 325 LEU A O 1
ATOM 2421 N N . ARG A 1 326 ? 1.726 -19.497 1.321 1.00 44.72 326 ARG A N 1
ATOM 2422 C CA . ARG A 1 326 ? 2.069 -20.918 1.276 1.00 44.72 326 ARG A CA 1
ATOM 2423 C C . ARG A 1 326 ? 1.690 -21.511 2.626 1.00 44.72 326 ARG A C 1
ATOM 2425 O O . ARG A 1 326 ? 2.489 -21.481 3.559 1.00 44.72 326 ARG A O 1
ATOM 2432 N N . LEU A 1 327 ? 0.466 -22.031 2.733 1.00 45.47 327 LEU A N 1
ATOM 2433 C CA . LEU A 1 327 ? 0.098 -22.953 3.807 1.00 45.47 327 LEU A CA 1
ATOM 2434 C C . LEU A 1 327 ? 0.956 -24.208 3.648 1.00 45.47 327 LEU A C 1
ATOM 2436 O O . LEU A 1 327 ? 0.627 -25.115 2.889 1.00 45.47 327 LEU A O 1
ATOM 2440 N N . VAL A 1 328 ? 2.083 -24.253 4.350 1.00 47.12 328 VAL A N 1
ATOM 2441 C CA . VAL A 1 328 ? 2.791 -25.509 4.583 1.00 47.12 328 VAL A CA 1
ATOM 2442 C C . VAL A 1 328 ? 2.050 -26.192 5.725 1.00 47.12 328 VAL A C 1
ATOM 2444 O O . VAL A 1 328 ? 2.353 -25.975 6.896 1.00 47.12 328 VAL A O 1
ATOM 2447 N N . ALA A 1 329 ? 1.018 -26.967 5.390 1.00 49.19 329 ALA A N 1
ATOM 2448 C CA . ALA A 1 329 ? 0.450 -27.907 6.342 1.00 49.19 329 ALA A CA 1
ATOM 2449 C C . ALA A 1 329 ? 1.533 -28.952 6.636 1.00 49.19 329 ALA A C 1
ATOM 2451 O O . ALA A 1 329 ? 1.977 -29.660 5.733 1.00 49.19 329 ALA A O 1
ATOM 2452 N N . SER A 1 330 ? 2.017 -29.011 7.877 1.00 57.44 330 SER A N 1
ATOM 2453 C CA . SER A 1 330 ? 2.929 -30.079 8.273 1.00 57.44 330 SER A CA 1
ATOM 2454 C C . SER A 1 330 ? 2.200 -31.420 8.178 1.00 57.44 330 SER A C 1
ATOM 2456 O O . SER A 1 330 ? 1.001 -31.515 8.443 1.00 57.44 330 SER A O 1
ATOM 2458 N N . GLU A 1 331 ? 2.926 -32.479 7.832 1.00 56.34 331 GLU A N 1
ATOM 2459 C CA . GLU A 1 331 ? 2.399 -33.850 7.794 1.00 56.34 331 GLU A CA 1
ATOM 2460 C C . GLU A 1 331 ? 1.770 -34.244 9.145 1.00 56.34 331 GLU A C 1
ATOM 2462 O O . GLU A 1 331 ? 0.774 -34.957 9.212 1.00 56.34 331 GLU A O 1
ATOM 2467 N N . THR A 1 332 ? 2.280 -33.668 10.237 1.00 61.56 332 THR A N 1
ATOM 2468 C CA . THR A 1 332 ? 1.731 -33.793 11.591 1.00 61.56 332 THR A CA 1
ATOM 2469 C C . THR A 1 332 ? 0.345 -33.157 11.740 1.00 61.56 332 THR A C 1
ATOM 2471 O O . THR A 1 332 ? -0.491 -33.697 12.457 1.00 61.56 332 THR A O 1
ATOM 2474 N N . PHE A 1 333 ? 0.079 -32.027 11.075 1.00 66.25 333 PHE A N 1
ATOM 2475 C CA . PHE A 1 333 ? -1.238 -31.382 11.066 1.00 66.25 333 PHE A CA 1
ATOM 2476 C C . PHE A 1 333 ? -2.247 -32.194 10.243 1.00 66.25 333 PHE A C 1
ATOM 2478 O O . PHE A 1 333 ? -3.363 -32.418 10.705 1.00 66.25 333 PHE A O 1
ATOM 2485 N N . LEU A 1 334 ? -1.838 -32.716 9.080 1.00 64.12 334 LEU A N 1
ATOM 2486 C CA . LEU A 1 334 ? -2.683 -33.584 8.248 1.00 64.12 334 LEU A CA 1
ATOM 2487 C C . LEU A 1 334 ? -2.987 -34.929 8.926 1.00 64.12 334 LEU A C 1
ATOM 2489 O O . LEU A 1 334 ? -4.140 -35.351 8.933 1.00 64.12 334 LEU A O 1
ATOM 2493 N N . ASN A 1 335 ? -2.005 -35.559 9.579 1.00 61.31 335 ASN A N 1
ATOM 2494 C CA . ASN A 1 335 ? -2.218 -36.800 10.336 1.00 61.31 335 ASN A CA 1
ATOM 2495 C C . ASN A 1 335 ? -3.141 -36.609 11.544 1.00 61.31 335 ASN A C 1
ATOM 2497 O O . ASN A 1 335 ? -3.863 -37.529 11.917 1.00 61.31 335 ASN A O 1
ATOM 2501 N N . ARG A 1 336 ? -3.159 -35.415 12.146 1.00 65.44 336 ARG A N 1
ATOM 2502 C CA . ARG A 1 336 ? -4.072 -35.105 13.252 1.00 65.44 336 ARG A CA 1
ATOM 2503 C C . ARG A 1 336 ? -5.506 -34.850 12.779 1.00 65.44 336 ARG A C 1
ATOM 2505 O O . ARG A 1 336 ? -6.430 -35.116 13.530 1.00 65.44 336 ARG A O 1
ATOM 2512 N N . LEU A 1 337 ? -5.680 -34.376 11.545 1.00 58.69 337 LEU A N 1
ATOM 2513 C CA . LEU A 1 337 ? -6.983 -34.146 10.909 1.00 58.69 337 LEU A CA 1
ATOM 2514 C C . LEU A 1 337 ? -7.586 -35.428 10.311 1.00 58.69 337 LEU A C 1
ATOM 2516 O O . LEU A 1 337 ? -8.800 -35.597 10.317 1.00 58.69 337 LEU A O 1
ATOM 2520 N N . LEU A 1 338 ? -6.744 -36.341 9.820 1.00 58.03 338 LEU A N 1
ATOM 2521 C CA . LEU A 1 338 ? -7.159 -37.643 9.279 1.00 58.03 338 LEU A CA 1
ATOM 2522 C C . LEU A 1 338 ? -7.277 -38.739 10.354 1.00 58.03 338 LEU A C 1
ATOM 2524 O O . LEU A 1 338 ? -7.883 -39.779 10.102 1.00 58.03 338 LEU A O 1
ATOM 2528 N N . GLY A 1 339 ? -6.732 -38.506 11.553 1.00 52.44 339 GLY A N 1
ATOM 2529 C CA . GLY A 1 339 ? -6.764 -39.445 12.678 1.00 52.44 339 GLY A CA 1
ATOM 2530 C C . GLY A 1 339 ? -8.151 -39.691 13.287 1.00 52.44 339 GLY A C 1
ATOM 2531 O O . GLY A 1 339 ? -8.315 -40.676 13.999 1.00 52.44 339 GLY A O 1
ATOM 2532 N N . ASP A 1 340 ? -9.148 -38.860 12.964 1.00 51.72 340 ASP A N 1
ATOM 2533 C CA . ASP A 1 340 ? -10.530 -38.998 13.452 1.00 51.72 340 ASP A CA 1
ATOM 2534 C C . ASP A 1 340 ? -11.451 -39.778 12.492 1.00 51.72 340 ASP A C 1
ATOM 2536 O O . ASP A 1 340 ? -12.676 -39.756 12.633 1.00 51.72 340 ASP A O 1
ATOM 2540 N N . CYS A 1 341 ? -10.902 -40.539 11.537 1.00 50.38 341 CYS A N 1
ATOM 2541 C CA . CYS A 1 341 ? -11.682 -41.576 10.854 1.00 50.38 341 CYS A CA 1
ATOM 2542 C C . CYS A 1 341 ? -11.959 -42.738 11.821 1.00 50.38 341 CYS A C 1
ATOM 2544 O O . CYS A 1 341 ? -11.284 -43.768 11.815 1.00 50.38 341 CYS A O 1
ATOM 2546 N N . ARG A 1 342 ? -12.973 -42.561 12.671 1.00 48.19 342 ARG A N 1
ATOM 2547 C CA . ARG A 1 342 ? -13.538 -43.608 13.522 1.00 48.19 342 ARG A CA 1
ATOM 2548 C C . ARG A 1 342 ? -14.155 -44.678 12.619 1.00 48.19 342 ARG A C 1
ATOM 2550 O O . ARG A 1 342 ? -15.263 -44.522 12.116 1.00 48.19 342 ARG A O 1
ATOM 2557 N N . VAL A 1 343 ? -13.423 -45.762 12.385 1.00 56.06 343 VAL A N 1
ATOM 2558 C CA . VAL A 1 343 ? -13.965 -46.957 11.731 1.00 56.06 343 VAL A CA 1
ATOM 2559 C C . VAL A 1 343 ? -14.813 -47.695 12.763 1.00 56.06 343 VAL A C 1
ATOM 2561 O O . VAL A 1 343 ? -14.299 -48.458 13.579 1.00 56.06 343 VAL A O 1
ATOM 2564 N N . GLU A 1 344 ? -16.119 -47.445 12.760 1.00 49.69 344 GLU A N 1
ATOM 2565 C CA . GLU A 1 344 ? -17.074 -48.288 13.477 1.00 49.69 344 GLU A CA 1
ATOM 2566 C C . GLU A 1 344 ? -17.377 -49.525 12.620 1.00 49.69 344 GLU A C 1
ATOM 2568 O O . GLU A 1 344 ? -18.089 -49.455 11.620 1.00 49.69 344 GLU A O 1
ATOM 2573 N N . GLN A 1 345 ? -16.807 -50.674 12.992 1.00 52.47 345 GLN A N 1
ATOM 2574 C CA . GLN A 1 345 ? -17.247 -51.973 12.485 1.00 52.47 345 GLN A CA 1
ATOM 2575 C C . GLN A 1 345 ? -18.417 -52.468 13.340 1.00 52.47 345 GLN A C 1
ATOM 2577 O O . GLN A 1 345 ? -18.223 -52.981 14.440 1.00 52.47 345 GLN A O 1
ATOM 2582 N N . GLY A 1 346 ? -19.634 -52.306 12.826 1.00 55.25 346 GLY A N 1
ATOM 2583 C CA . GLY A 1 346 ? -20.820 -53.012 13.308 1.00 55.25 346 GLY A CA 1
ATOM 2584 C C . GLY A 1 346 ? -21.073 -54.265 12.468 1.00 55.25 346 GLY A C 1
ATOM 2585 O O . GLY A 1 346 ? -20.875 -54.251 11.254 1.00 55.25 346 GLY A O 1
ATOM 2586 N N . GLN A 1 347 ? -21.507 -55.358 13.098 1.00 52.62 347 GLN A N 1
ATOM 2587 C CA . GLN A 1 347 ? -21.993 -56.537 12.379 1.00 52.62 347 GLN A CA 1
ATOM 2588 C C . GLN A 1 347 ? -23.234 -56.150 11.560 1.00 52.62 347 GLN A C 1
ATOM 2590 O O . GLN A 1 347 ? -24.211 -55.647 12.113 1.00 52.62 347 GLN A O 1
ATOM 2595 N N . VAL A 1 348 ? -23.200 -56.389 10.247 1.00 54.53 348 VAL A N 1
ATOM 2596 C CA . VAL A 1 348 ? -24.377 -56.248 9.383 1.00 54.53 348 VAL A CA 1
ATOM 2597 C C . VAL A 1 348 ? -25.311 -57.421 9.677 1.00 54.53 348 VAL A C 1
ATOM 2599 O O . VAL A 1 348 ? -25.120 -58.525 9.175 1.00 54.53 348 VAL A O 1
ATOM 2602 N N . CYS A 1 349 ? -26.301 -57.196 10.538 1.00 46.62 349 CYS A N 1
ATOM 2603 C CA . CYS A 1 349 ? -27.429 -58.105 10.706 1.00 46.62 349 CYS A CA 1
ATOM 2604 C C . CYS A 1 349 ? -28.486 -57.777 9.645 1.00 46.62 349 CYS A C 1
ATOM 2606 O O . CYS A 1 349 ? -29.468 -57.095 9.935 1.00 46.62 349 CYS A O 1
ATOM 2608 N N . ASP A 1 350 ? -28.281 -58.259 8.418 1.00 43.47 350 ASP A N 1
ATOM 2609 C CA . ASP A 1 350 ? -29.335 -58.280 7.403 1.00 43.47 350 ASP A CA 1
ATOM 2610 C C . ASP A 1 350 ? -30.399 -59.309 7.813 1.00 43.47 350 ASP A C 1
ATOM 2612 O O . ASP A 1 350 ? -30.282 -60.509 7.563 1.00 43.47 350 ASP A O 1
ATOM 2616 N N . PHE A 1 351 ? -31.465 -58.839 8.461 1.00 45.69 351 PHE A N 1
ATOM 2617 C CA . PHE A 1 351 ? -32.730 -59.566 8.503 1.00 45.69 351 PHE A CA 1
ATOM 2618 C C . PHE A 1 351 ? -33.440 -59.348 7.163 1.00 45.69 351 PHE A C 1
ATOM 2620 O O . PHE A 1 351 ? -34.200 -58.395 6.986 1.00 45.69 351 PHE A O 1
ATOM 2627 N N . ILE A 1 352 ? -33.194 -60.243 6.205 1.00 44.38 352 ILE A N 1
ATOM 2628 C CA . ILE A 1 352 ? -34.036 -60.357 5.012 1.00 44.38 352 ILE A CA 1
ATOM 2629 C C . ILE A 1 352 ? -35.370 -60.956 5.464 1.00 44.38 352 ILE A C 1
ATOM 2631 O O . ILE A 1 352 ? -35.497 -62.154 5.719 1.00 44.38 352 ILE A O 1
ATOM 2635 N N . LEU A 1 353 ? -36.373 -60.092 5.602 1.00 47.91 353 LEU A N 1
ATOM 2636 C CA . LEU A 1 353 ? -37.764 -60.487 5.781 1.00 47.91 353 LEU A CA 1
ATOM 2637 C C . LEU A 1 353 ? -38.263 -61.211 4.520 1.00 47.91 353 LEU A C 1
ATOM 2639 O O . LEU A 1 353 ? -38.700 -60.577 3.565 1.00 47.91 353 LEU A O 1
ATOM 2643 N N . GLY A 1 354 ? -38.256 -62.544 4.575 1.00 44.16 354 GLY A N 1
ATOM 2644 C CA . GLY A 1 354 ? -39.241 -63.390 3.899 1.00 44.16 354 GLY A CA 1
ATOM 2645 C C . GLY A 1 354 ? -38.805 -64.076 2.603 1.00 44.16 354 GLY A C 1
ATOM 2646 O O . GLY A 1 354 ? -38.953 -63.515 1.524 1.00 44.16 354 GLY A O 1
ATOM 2647 N N . ALA A 1 355 ? -38.428 -65.353 2.712 1.00 38.28 355 ALA A N 1
ATOM 2648 C CA . ALA A 1 355 ? -38.863 -66.422 1.805 1.00 38.28 355 ALA A CA 1
ATOM 2649 C C . ALA A 1 355 ? -38.640 -67.791 2.482 1.00 38.28 355 ALA A C 1
ATOM 2651 O O . ALA A 1 355 ? -37.676 -67.950 3.227 1.00 38.28 355 ALA A O 1
ATOM 2652 N N . GLN A 1 356 ? -39.597 -68.699 2.269 1.00 39.09 356 GLN A N 1
ATOM 2653 C CA . GLN A 1 356 ? -39.805 -69.999 2.929 1.00 39.09 356 GLN A CA 1
ATOM 2654 C C . GLN A 1 356 ? -38.720 -71.047 2.680 1.00 39.09 356 GLN A C 1
ATOM 2656 O O . GLN A 1 356 ? -38.138 -71.038 1.572 1.00 39.09 356 GLN A O 1
#

pLDDT: mean 81.65, std 19.58, range [30.92, 98.0]

Secondary structure (DSSP, 8-state):
-----SHHHHHHHHHHHHHHHHHHHHSSS---------------TTPPPTTTTTS-SS--GGGSGGGGGGG-GGGHHHHHHHHHHHHHHHT--S-HHHHHHHHHHHHHHHHHHHHHHT-GGGGGGHHHHHHHHHHHHHHHHHHHHHHHHHHS-HHHHHHHHHHHHHHHHHHHHHHHHHHHHTSTTGGGHHHHTTHHHHHHHHHH-SSSHHHHHHHHHHHHHHHGGGG-S-HHHHHHHTSHHHHHHHHHHHHHHHHHHHHHSPP-HHHHHHHHHHHHHHHHHHHHH--HHHHHHHHHHHHHHHHHSTTTTHHHHHHHHHHT----------HHHHHHHHTT----------------

Nearest PDB structures (foldseek):
  6grj-assembly1_C  TM=1.558E-01  e=4.909E+00  Aeromonas hydrophila
  6grj-assembly1_E  TM=1.397E-01  e=5.339E+00  Aeromonas hydrophila